Protein AF-A0AAU4X058-F1 (afdb_monomer_lite)

Secondary structure (DSSP, 8-state):
-HHHHHHHT----HHHHHHHHHT-SSSSSPPEEEETTEEEETT--SHHHHTTTSPPP-HHHHHHHHHHHHTTPPPGGG-SSHHHHHHHHHHHHHHHHHHHHHTTTTEEEEEEEETTEEEEEE-SSTTTTBEEEE-HHHHS-EEEPB-TTSSBPBHHHHHHHHHHHHTT--SHHHHHHHHHHHHTTSS--GGGGGG--

Structure (mmCIF, N/CA/C/O backbone):
data_AF-A0AAU4X058-F1
#
_entry.id   AF-A0AAU4X058-F1
#
loop_
_atom_site.group_PDB
_atom_site.id
_atom_site.type_symbol
_atom_site.label_atom_id
_atom_site.label_alt_id
_atom_site.label_comp_id
_atom_site.label_asym_id
_atom_site.label_entity_id
_atom_site.label_seq_id
_atom_site.pdbx_PDB_ins_code
_atom_site.Cartn_x
_atom_site.Cartn_y
_atom_site.Cartn_z
_atom_site.occupancy
_atom_site.B_iso_or_equiv
_atom_site.auth_seq_id
_atom_site.auth_comp_id
_atom_site.auth_asym_id
_atom_site.auth_atom_id
_atom_site.pdbx_PDB_model_num
ATOM 1 N N . MET A 1 1 ? -20.282 4.187 -2.620 1.00 89.88 1 MET A N 1
ATOM 2 C CA . MET A 1 1 ? -19.656 2.858 -2.462 1.00 89.88 1 MET A CA 1
ATOM 3 C C . MET A 1 1 ? -19.618 2.090 -3.770 1.00 89.88 1 MET A C 1
ATOM 5 O O . MET A 1 1 ? -18.559 2.079 -4.367 1.00 89.88 1 MET A O 1
ATOM 9 N N . ARG A 1 2 ? -20.745 1.565 -4.279 1.00 91.31 2 ARG A N 1
ATOM 10 C CA . ARG A 1 2 ? -20.760 0.810 -5.551 1.00 91.31 2 ARG A CA 1
ATOM 11 C C . ARG A 1 2 ? -20.127 1.556 -6.729 1.00 91.31 2 ARG A C 1
ATOM 13 O O . ARG A 1 2 ? -19.327 0.980 -7.435 1.00 91.31 2 ARG A O 1
ATOM 20 N N . GLN A 1 3 ? -20.395 2.855 -6.868 1.00 92.50 3 GLN A N 1
ATOM 21 C CA . GLN A 1 3 ? -19.761 3.683 -7.906 1.00 92.50 3 GLN A CA 1
ATOM 22 C C . GLN A 1 3 ? -18.230 3.780 -7.771 1.00 92.50 3 GLN A C 1
ATOM 24 O O . GLN A 1 3 ? -17.541 3.894 -8.775 1.00 92.50 3 GLN A O 1
ATOM 29 N N . ALA A 1 4 ? -17.697 3.761 -6.544 1.00 92.06 4 ALA A N 1
ATOM 30 C CA . ALA A 1 4 ? -16.251 3.776 -6.314 1.00 92.06 4 ALA A CA 1
ATOM 31 C C . ALA A 1 4 ? -15.646 2.418 -6.690 1.00 92.06 4 ALA A C 1
ATOM 33 O O . ALA A 1 4 ? -14.678 2.351 -7.433 1.00 92.06 4 ALA A O 1
ATOM 34 N N . GLU A 1 5 ? -16.277 1.341 -6.228 1.00 94.81 5 GLU A N 1
ATOM 35 C CA . GLU A 1 5 ? -15.931 -0.044 -6.563 1.00 94.81 5 GLU A CA 1
ATOM 36 C C . GLU A 1 5 ? -15.948 -0.296 -8.079 1.00 94.81 5 GLU A C 1
ATOM 38 O O . GLU A 1 5 ? -14.994 -0.839 -8.627 1.00 94.81 5 GLU A O 1
ATOM 43 N N . GLU A 1 6 ? -16.981 0.187 -8.774 1.00 94.88 6 GLU A N 1
ATOM 44 C CA . GLU A 1 6 ? -17.087 0.152 -10.236 1.00 94.88 6 GLU A CA 1
ATOM 45 C C . GLU A 1 6 ? -15.963 0.942 -10.913 1.00 94.88 6 GLU A C 1
ATOM 47 O O . GLU A 1 6 ? -15.356 0.439 -11.854 1.00 94.88 6 GLU A O 1
ATOM 52 N N . GLN A 1 7 ? -15.651 2.150 -10.429 1.00 93.81 7 GLN A N 1
ATOM 53 C CA . GLN A 1 7 ? -14.572 2.964 -10.993 1.00 93.81 7 GLN A CA 1
ATOM 54 C C . GLN A 1 7 ? -13.204 2.282 -10.859 1.00 93.81 7 GLN A C 1
ATOM 56 O O . GLN A 1 7 ? -12.388 2.364 -11.773 1.00 93.81 7 GLN A O 1
ATOM 61 N N . PHE A 1 8 ? -12.942 1.638 -9.723 1.00 93.38 8 PHE A N 1
ATOM 62 C CA . PHE A 1 8 ? -11.660 0.991 -9.442 1.00 93.38 8 PHE A CA 1
ATOM 63 C C . PHE A 1 8 ? -11.587 -0.461 -9.934 1.00 93.38 8 PHE A C 1
ATOM 65 O O . PHE A 1 8 ? -10.518 -1.061 -9.882 1.00 93.38 8 PHE A O 1
ATOM 72 N N . GLY A 1 9 ? -12.701 -1.037 -10.399 1.00 94.81 9 GLY A N 1
ATOM 73 C CA . GLY A 1 9 ? -12.765 -2.435 -10.830 1.00 94.81 9 GLY A CA 1
ATOM 74 C C . GLY A 1 9 ? -12.582 -3.439 -9.687 1.00 94.81 9 GLY A C 1
ATOM 75 O O . GLY A 1 9 ? -12.144 -4.561 -9.929 1.00 94.81 9 GLY A O 1
ATOM 76 N N . VAL A 1 10 ? -12.898 -3.051 -8.447 1.00 95.69 10 VAL A N 1
ATOM 77 C CA . VAL A 1 10 ? -12.703 -3.882 -7.247 1.00 95.69 10 VAL A CA 1
ATOM 78 C C . VAL A 1 10 ? -13.949 -3.934 -6.387 1.00 95.69 10 VAL A C 1
ATOM 80 O O . VAL A 1 10 ? -14.809 -3.064 -6.432 1.00 95.69 10 VAL A O 1
ATOM 83 N N . VAL A 1 11 ? -14.011 -4.941 -5.523 1.00 95.62 11 VAL A N 1
ATOM 84 C CA . VAL A 1 11 ? -14.985 -5.015 -4.436 1.00 95.62 11 VAL A CA 1
ATOM 85 C C . VAL A 1 11 ? -14.212 -4.811 -3.141 1.00 95.62 11 VAL A C 1
ATOM 87 O O . VAL A 1 11 ? -13.389 -5.659 -2.791 1.00 95.62 11 VAL A O 1
ATOM 90 N N . PHE A 1 12 ? -14.468 -3.732 -2.402 1.00 96.06 12 PHE A N 1
ATOM 91 C CA . PHE A 1 12 ? -13.721 -3.454 -1.174 1.00 96.06 12 PHE A CA 1
ATOM 92 C C . PHE A 1 12 ? -13.990 -4.511 -0.093 1.00 96.06 12 PHE A C 1
ATOM 94 O O . PHE A 1 12 ? -15.119 -5.013 -0.009 1.00 96.06 12 PHE A O 1
ATOM 101 N N . PRO A 1 13 ? -12.982 -4.871 0.731 1.00 96.69 13 PRO A N 1
ATOM 102 C CA . PRO A 1 13 ? -13.172 -5.719 1.908 1.00 96.69 13 PRO A CA 1
ATOM 103 C C . PRO A 1 13 ? -14.311 -5.208 2.796 1.00 96.69 13 PRO A C 1
ATOM 105 O O . PRO A 1 13 ? -14.495 -3.997 2.929 1.00 96.69 13 PRO A O 1
ATOM 108 N N . ASP A 1 14 ? -15.088 -6.119 3.387 1.00 95.38 14 ASP A N 1
ATOM 109 C CA . ASP A 1 14 ? -16.340 -5.755 4.063 1.00 95.38 14 ASP A CA 1
ATOM 110 C C . ASP A 1 14 ? -16.123 -4.791 5.233 1.00 95.38 14 ASP A C 1
ATOM 112 O O . ASP A 1 14 ? -16.856 -3.806 5.346 1.00 95.38 14 ASP A O 1
ATOM 116 N N . ASP A 1 15 ? -15.076 -4.999 6.032 1.00 94.06 15 ASP A N 1
ATOM 117 C CA . ASP A 1 15 ? -14.732 -4.114 7.150 1.00 94.06 15 ASP A CA 1
ATOM 118 C C . ASP A 1 15 ? -14.394 -2.700 6.670 1.00 94.06 15 ASP A C 1
ATOM 120 O O . ASP A 1 15 ? -14.905 -1.710 7.201 1.00 94.06 15 ASP A O 1
ATOM 124 N N . TYR A 1 16 ? -13.602 -2.596 5.599 1.00 95.19 16 TYR A N 1
ATOM 125 C CA . TYR A 1 16 ? -13.249 -1.309 5.007 1.00 95.19 16 TYR A CA 1
ATOM 126 C C . TYR A 1 16 ? -14.472 -0.610 4.403 1.00 95.19 16 TYR A C 1
ATOM 128 O O . TYR A 1 16 ? -14.673 0.595 4.573 1.00 95.19 16 TYR A O 1
ATOM 136 N N . ARG A 1 17 ? -15.362 -1.377 3.766 1.00 94.12 17 ARG A N 1
ATOM 137 C CA . ARG A 1 17 ? -16.639 -0.866 3.266 1.00 94.12 17 ARG A CA 1
ATOM 138 C C . ARG A 1 17 ? -17.501 -0.308 4.401 1.00 94.12 17 ARG A C 1
ATOM 140 O O . ARG A 1 17 ? -18.081 0.767 4.239 1.00 94.12 17 ARG A O 1
ATOM 147 N N . GLN A 1 18 ? -17.608 -1.010 5.533 1.00 92.69 18 GLN A N 1
ATOM 148 C CA . GLN A 1 18 ? -18.364 -0.516 6.690 1.00 92.69 18 GLN A CA 1
ATOM 149 C C . GLN A 1 18 ? -17.740 0.758 7.266 1.00 92.69 18 GLN A C 1
ATOM 151 O O . GLN A 1 18 ? -18.477 1.696 7.575 1.00 92.69 18 GLN A O 1
ATOM 156 N N . TYR A 1 19 ? -16.411 0.829 7.349 1.00 92.38 19 TYR A N 1
ATOM 157 C CA . TYR A 1 19 ? -15.695 2.025 7.789 1.00 92.38 19 TYR A CA 1
ATOM 158 C C . TYR A 1 19 ? -16.013 3.248 6.921 1.00 92.38 19 TYR A C 1
ATOM 160 O O . TYR A 1 19 ? -16.434 4.287 7.437 1.00 92.38 19 TYR A O 1
ATOM 168 N N . LEU A 1 20 ? -15.908 3.109 5.599 1.00 91.88 20 LEU A N 1
ATOM 169 C CA . LEU A 1 20 ? -16.213 4.187 4.656 1.00 91.88 20 LEU A CA 1
ATOM 170 C C . LEU A 1 20 ? -17.684 4.641 4.705 1.00 91.88 20 LEU A C 1
ATOM 172 O O . LEU A 1 20 ? -17.990 5.780 4.370 1.00 91.88 20 LEU A O 1
ATOM 176 N N . LEU A 1 21 ? -18.614 3.762 5.090 1.00 90.12 21 LEU A N 1
ATOM 177 C CA . LEU A 1 21 ? -20.041 4.094 5.174 1.00 90.12 21 LEU A CA 1
ATOM 178 C C . LEU A 1 21 ? -20.451 4.711 6.514 1.00 90.12 21 LEU A C 1
ATOM 180 O O . LEU A 1 21 ? -21.407 5.483 6.550 1.00 90.12 21 LEU A O 1
ATOM 184 N N . ARG A 1 22 ? -19.797 4.321 7.614 1.00 86.50 22 ARG A N 1
ATOM 185 C CA . ARG A 1 22 ? -20.267 4.622 8.978 1.00 86.50 22 ARG A CA 1
ATOM 186 C C . ARG A 1 22 ? -19.345 5.531 9.777 1.00 86.50 22 ARG A C 1
ATOM 188 O O . ARG A 1 22 ? -19.808 6.117 10.749 1.00 86.50 22 ARG A O 1
ATOM 195 N N . VAL A 1 23 ? -18.067 5.613 9.411 1.00 82.62 23 VAL A N 1
ATOM 196 C CA . VAL A 1 23 ? -17.041 6.265 10.233 1.00 82.62 23 VAL A CA 1
ATOM 197 C C . VAL A 1 23 ? -16.365 7.419 9.506 1.00 82.62 23 VAL A C 1
ATOM 199 O O . VAL A 1 23 ? -16.145 8.440 10.144 1.00 82.62 23 VAL A O 1
ATOM 202 N N . SER A 1 24 ? -16.026 7.282 8.215 1.00 70.25 24 SER A N 1
ATOM 203 C CA . SER A 1 24 ? -15.047 8.152 7.538 1.00 70.25 24 SER A CA 1
ATOM 204 C C . SER A 1 24 ? -15.333 9.662 7.666 1.00 70.25 24 SER A C 1
ATOM 206 O O . SER A 1 24 ? -16.026 10.263 6.844 1.00 70.25 24 SER A O 1
ATOM 208 N N . ALA A 1 25 ? -14.742 10.277 8.689 1.00 61.06 25 ALA A N 1
ATOM 209 C CA . ALA A 1 25 ? -14.733 11.715 8.949 1.00 61.06 25 ALA A CA 1
ATOM 210 C C . ALA A 1 25 ? -13.291 12.267 9.032 1.00 61.06 25 ALA A C 1
ATOM 212 O O . ALA A 1 25 ? -13.088 13.401 9.459 1.00 61.06 25 ALA A O 1
ATOM 213 N N . GLY A 1 26 ? -12.296 11.472 8.615 1.00 64.25 26 GLY A N 1
ATOM 214 C CA . GLY A 1 26 ? -10.862 11.740 8.787 1.00 64.25 26 GLY A CA 1
ATOM 215 C C . GLY A 1 26 ? -10.247 10.973 9.967 1.00 64.25 26 GLY A C 1
ATOM 216 O O . GLY A 1 26 ? -10.948 10.262 10.687 1.00 64.25 26 GLY A O 1
ATOM 217 N N . GLY A 1 27 ? -8.925 11.074 10.138 1.00 77.06 27 GLY A N 1
ATOM 218 C CA . GLY A 1 27 ? -8.149 10.353 11.157 1.00 77.06 27 GLY A CA 1
ATOM 219 C C . GLY A 1 27 ? -6.872 9.751 10.568 1.00 77.06 27 GLY A C 1
ATOM 220 O O . GLY A 1 27 ? -6.275 10.349 9.677 1.00 77.06 27 GLY A O 1
ATOM 221 N N . ARG A 1 28 ? -6.479 8.559 11.041 1.00 83.44 28 ARG A N 1
ATOM 222 C CA . ARG A 1 28 ? -5.310 7.820 10.528 1.00 83.44 28 ARG A CA 1
ATOM 223 C C . ARG A 1 28 ? -5.468 7.354 9.075 1.00 83.44 28 ARG A C 1
ATOM 225 O O . ARG A 1 28 ? -4.494 7.336 8.337 1.00 83.44 28 ARG A O 1
ATOM 232 N N . VAL A 1 29 ? -6.691 7.019 8.660 1.00 89.69 29 VAL A N 1
ATOM 233 C CA . VAL A 1 29 ? -6.994 6.524 7.307 1.00 89.69 29 VAL A CA 1
ATOM 234 C C . VAL A 1 29 ? -7.302 7.689 6.361 1.00 89.69 29 VAL A C 1
ATOM 236 O O . VAL A 1 29 ? -8.142 8.542 6.666 1.00 89.69 29 VAL A O 1
ATOM 239 N N . ARG A 1 30 ? -6.670 7.696 5.182 1.00 89.25 30 ARG A N 1
ATOM 240 C CA . ARG A 1 30 ? -6.929 8.649 4.093 1.00 89.25 30 ARG A CA 1
ATOM 241 C C . ARG A 1 30 ? -8.409 8.653 3.713 1.00 89.25 30 ARG A C 1
ATOM 243 O O . ARG A 1 30 ? -9.041 7.609 3.541 1.00 89.25 30 ARG A O 1
ATOM 250 N N . THR A 1 31 ? -8.969 9.850 3.549 1.00 89.69 31 THR A N 1
ATOM 251 C CA . THR A 1 31 ? -10.397 10.002 3.247 1.00 89.69 31 THR A CA 1
ATOM 252 C C . THR A 1 31 ? -10.652 9.734 1.768 1.00 89.69 31 THR A C 1
ATOM 254 O O . THR A 1 31 ? -10.051 10.380 0.913 1.00 89.69 31 THR A O 1
ATOM 257 N N . LEU A 1 32 ? -11.575 8.819 1.462 1.00 90.62 32 LEU A N 1
ATOM 258 C CA . LEU A 1 32 ? -12.069 8.602 0.103 1.00 90.62 32 LEU A CA 1
ATOM 259 C C . LEU A 1 32 ? -13.115 9.673 -0.244 1.00 90.62 32 LEU A C 1
ATOM 261 O O . LEU A 1 32 ? -14.109 9.837 0.465 1.00 90.62 32 LEU A O 1
ATOM 265 N N . ARG A 1 33 ? -12.907 10.394 -1.345 1.00 89.06 33 ARG A N 1
ATOM 266 C CA . ARG A 1 33 ? -13.765 11.489 -1.815 1.00 89.06 33 ARG A CA 1
ATOM 267 C C . ARG A 1 33 ? -14.087 11.334 -3.293 1.00 89.06 33 ARG A C 1
ATOM 269 O O . ARG A 1 33 ? -13.404 10.617 -4.014 1.00 89.06 33 ARG A O 1
ATOM 276 N N . VAL A 1 34 ? -15.125 12.028 -3.744 1.00 90.75 34 VAL A N 1
ATOM 277 C CA . VAL A 1 34 ? -15.509 12.101 -5.158 1.00 90.75 34 VAL A CA 1
ATOM 278 C C . VAL A 1 34 ? -15.565 13.558 -5.596 1.00 90.75 34 VAL A C 1
ATOM 280 O O . VAL A 1 34 ? -16.111 14.401 -4.884 1.00 90.75 34 VAL A O 1
ATOM 283 N N . ASP A 1 35 ? -15.004 13.857 -6.764 1.00 87.69 35 ASP A N 1
ATOM 284 C CA . ASP A 1 35 ? -15.170 15.149 -7.431 1.00 87.69 35 ASP A CA 1
ATOM 285 C C . ASP A 1 35 ? -15.391 14.981 -8.947 1.00 87.69 35 ASP A C 1
ATOM 287 O O . ASP A 1 35 ? -15.745 13.902 -9.419 1.00 87.69 35 ASP A O 1
ATOM 291 N N . GLN A 1 36 ? -15.182 16.049 -9.725 1.00 85.94 36 GLN A N 1
ATOM 292 C CA . GLN A 1 36 ? -15.334 16.050 -11.186 1.00 85.94 36 GLN A CA 1
ATOM 293 C C . GLN A 1 36 ? -14.454 15.024 -11.924 1.00 85.94 36 GLN A C 1
ATOM 295 O O . GLN A 1 36 ? -14.759 14.676 -13.060 1.00 85.94 36 GLN A O 1
ATOM 300 N N . ARG A 1 37 ? -13.366 14.552 -11.305 1.00 84.12 37 ARG A N 1
ATOM 301 C CA . ARG A 1 37 ? -12.432 13.562 -11.860 1.00 84.12 37 ARG A CA 1
ATOM 302 C C . ARG A 1 37 ? -12.720 12.139 -11.368 1.00 84.12 37 ARG A C 1
ATOM 304 O O . ARG A 1 37 ? -11.996 11.226 -11.751 1.00 84.12 37 ARG A O 1
ATOM 311 N N . GLY A 1 38 ? -13.755 11.952 -10.546 1.00 89.81 38 GLY A N 1
ATOM 312 C CA . GLY A 1 38 ? -14.149 10.663 -9.981 1.00 89.81 38 GLY A CA 1
ATOM 313 C C . GLY A 1 38 ? -13.717 10.469 -8.526 1.00 89.81 38 GLY A C 1
ATOM 314 O O . GLY A 1 38 ? -13.362 11.414 -7.819 1.00 89.81 38 GLY A O 1
ATOM 315 N N . TRP A 1 39 ? -13.803 9.222 -8.068 1.00 91.81 39 TRP A N 1
ATOM 316 C CA . TRP A 1 39 ? -13.403 8.777 -6.737 1.00 91.81 39 TRP A CA 1
ATOM 317 C C . TRP A 1 39 ? -11.879 8.758 -6.583 1.00 91.81 39 TRP A C 1
ATOM 319 O O . TRP A 1 39 ? -11.175 8.288 -7.477 1.00 91.81 39 TRP A O 1
ATOM 329 N N . ARG A 1 40 ? -11.378 9.241 -5.445 1.00 90.50 40 ARG A N 1
ATOM 330 C CA . ARG A 1 40 ? -9.956 9.229 -5.076 1.00 90.50 40 ARG A CA 1
ATOM 331 C C . ARG A 1 40 ? -9.747 9.356 -3.570 1.00 90.50 40 ARG A C 1
ATOM 333 O O . ARG A 1 40 ? -10.619 9.883 -2.875 1.00 90.50 40 ARG A O 1
ATOM 340 N N . TRP A 1 41 ? -8.599 8.920 -3.072 1.00 89.88 41 TRP A N 1
ATOM 341 C CA . TRP A 1 41 ? -8.184 9.170 -1.692 1.00 89.88 41 TRP A CA 1
ATOM 342 C C . TRP A 1 41 ? -7.467 10.520 -1.571 1.00 89.88 41 TRP A C 1
ATOM 344 O O . TRP A 1 41 ? -6.838 10.994 -2.511 1.00 89.88 41 TRP A O 1
ATOM 354 N N . ASP A 1 42 ? -7.559 11.181 -0.418 1.00 86.50 42 ASP A N 1
ATOM 355 C CA . ASP A 1 42 ? -6.774 12.396 -0.176 1.00 86.50 42 ASP A CA 1
ATOM 356 C C . ASP A 1 42 ? -5.265 12.090 -0.268 1.00 86.50 42 ASP A C 1
ATOM 358 O O . ASP A 1 42 ? -4.757 11.219 0.439 1.00 86.50 42 ASP A O 1
ATOM 362 N N . GLY A 1 43 ? -4.556 12.829 -1.128 1.00 80.12 43 GLY A N 1
ATOM 363 C CA . GLY A 1 43 ? -3.109 12.688 -1.329 1.00 80.12 43 GLY A CA 1
ATOM 364 C C . GLY A 1 43 ? -2.683 11.517 -2.220 1.00 80.12 43 GLY A C 1
ATOM 365 O O . GLY A 1 43 ? -1.485 11.276 -2.328 1.00 80.12 43 GLY A O 1
ATOM 366 N N . ASP A 1 44 ? -3.623 10.807 -2.852 1.00 78.94 44 ASP A N 1
ATOM 367 C CA . ASP A 1 44 ? -3.294 9.721 -3.778 1.00 78.94 44 ASP A CA 1
ATOM 368 C C . ASP A 1 44 ? -2.791 10.224 -5.141 1.00 78.94 44 ASP A C 1
ATOM 370 O O . ASP A 1 44 ? -3.173 11.289 -5.645 1.00 78.94 44 ASP A O 1
ATOM 374 N N . GLN A 1 45 ? -1.932 9.425 -5.763 1.00 72.12 45 GLN A N 1
ATOM 375 C CA . GLN A 1 45 ? -1.492 9.633 -7.135 1.00 72.12 45 GLN A CA 1
ATOM 376 C C . GLN A 1 45 ? -2.344 8.798 -8.104 1.00 72.12 45 GLN A C 1
ATOM 378 O O . GLN A 1 45 ? -2.965 7.807 -7.720 1.00 72.12 45 GLN A O 1
ATOM 383 N N . PRO A 1 46 ? -2.432 9.174 -9.394 1.00 72.19 46 PRO A N 1
ATOM 384 C CA . PRO A 1 46 ? -3.141 8.368 -10.387 1.00 72.19 46 PRO A CA 1
ATOM 385 C C . PRO A 1 46 ? -2.630 6.934 -10.529 1.00 72.19 46 PRO A C 1
ATOM 387 O O . PRO A 1 46 ? -3.449 6.045 -10.762 1.00 72.19 46 PRO A O 1
ATOM 390 N N . VAL A 1 47 ? -1.323 6.724 -10.364 1.00 71.25 47 VAL A N 1
ATOM 391 C CA . VAL A 1 47 ? -0.684 5.403 -10.442 1.00 71.25 47 VAL A CA 1
ATOM 392 C C . VAL A 1 47 ? -1.187 4.462 -9.344 1.00 71.25 47 VAL A C 1
ATOM 394 O O . VAL A 1 47 ? -1.569 3.336 -9.656 1.00 71.25 47 VAL A O 1
ATOM 397 N N . ASP A 1 48 ? -1.390 4.975 -8.123 1.00 72.50 48 ASP A N 1
ATOM 398 C CA . ASP A 1 48 ? -1.937 4.231 -6.975 1.00 72.50 48 ASP A CA 1
ATOM 399 C C . ASP A 1 48 ? -3.312 3.601 -7.264 1.00 72.50 48 ASP A C 1
ATOM 401 O O . ASP A 1 48 ? -3.739 2.658 -6.601 1.00 72.50 48 ASP A O 1
ATOM 405 N N . ARG A 1 49 ? -4.046 4.140 -8.247 1.00 81.56 49 ARG A N 1
ATOM 406 C CA . ARG A 1 49 ? -5.401 3.696 -8.601 1.00 81.56 49 ARG A CA 1
ATOM 407 C C . ARG A 1 49 ? -5.443 2.777 -9.815 1.00 81.56 49 ARG A C 1
ATOM 409 O O . ARG A 1 49 ? -6.404 2.020 -9.953 1.00 81.56 49 ARG A O 1
ATOM 416 N N . ALA A 1 50 ? -4.463 2.874 -10.713 1.00 84.44 50 ALA A N 1
ATOM 417 C CA . ALA A 1 50 ? -4.512 2.223 -12.022 1.00 84.44 50 ALA A CA 1
ATOM 418 C C . ALA A 1 50 ? -4.570 0.693 -11.898 1.00 84.44 50 ALA A C 1
ATOM 420 O O . ALA A 1 50 ? -5.343 0.039 -12.602 1.00 84.44 50 ALA A O 1
ATOM 421 N N . ASN A 1 51 ? -3.834 0.143 -10.931 1.00 91.00 51 ASN A N 1
ATOM 422 C CA . ASN A 1 51 ? -3.629 -1.296 -10.790 1.00 91.00 51 ASN A CA 1
ATOM 423 C C . ASN A 1 51 ? -4.385 -1.912 -9.605 1.00 91.00 51 ASN A C 1
ATOM 425 O O . ASN A 1 51 ? -4.089 -3.032 -9.203 1.00 91.00 51 ASN A O 1
ATOM 429 N N . LEU A 1 52 ? -5.401 -1.238 -9.049 1.00 94.38 52 LEU A N 1
ATOM 430 C CA . LEU A 1 52 ? -6.173 -1.797 -7.927 1.00 94.38 52 LEU A CA 1
ATOM 431 C C . LEU A 1 52 ? -6.922 -3.084 -8.290 1.00 94.38 52 LEU A C 1
ATOM 433 O O . LEU A 1 52 ? -7.126 -3.930 -7.427 1.00 94.38 52 LEU A O 1
ATOM 437 N N . HIS A 1 53 ? -7.331 -3.249 -9.545 1.00 94.56 53 HIS A N 1
ATOM 438 C CA . HIS A 1 53 ? -8.008 -4.452 -10.039 1.00 94.56 53 HIS A CA 1
ATOM 439 C C . HIS A 1 53 ? -7.048 -5.623 -10.309 1.00 94.56 53 HIS A C 1
ATOM 441 O O . HIS A 1 53 ? -7.487 -6.768 -10.431 1.00 94.56 53 HIS A O 1
ATOM 447 N N . VAL A 1 54 ? -5.746 -5.347 -10.412 1.00 95.50 54 VAL A N 1
ATOM 448 C CA . VAL A 1 54 ? -4.713 -6.369 -10.581 1.00 95.50 54 VAL A CA 1
ATOM 449 C C . VAL A 1 54 ? -4.535 -7.084 -9.236 1.00 95.50 54 VAL A C 1
ATOM 451 O O . VAL A 1 54 ? -4.527 -6.420 -8.200 1.00 95.50 54 VAL A O 1
ATOM 454 N N . PRO A 1 55 ? -4.448 -8.426 -9.196 1.00 96.19 55 PRO A N 1
ATOM 455 C CA . PRO A 1 55 ? -4.194 -9.146 -7.953 1.00 96.19 55 PRO A CA 1
ATOM 456 C C . PRO A 1 55 ? -2.907 -8.670 -7.278 1.00 96.19 55 PRO A C 1
ATOM 458 O O . PRO A 1 55 ? -1.892 -8.508 -7.952 1.00 96.19 55 PRO A O 1
ATOM 461 N N . PHE A 1 56 ? -2.945 -8.511 -5.954 1.00 96.19 56 PHE A N 1
ATOM 462 C CA . PHE A 1 56 ? -1.732 -8.292 -5.176 1.00 96.19 56 PHE A CA 1
ATOM 463 C C . PHE A 1 56 ? -0.774 -9.466 -5.388 1.00 96.19 56 PHE A C 1
ATOM 465 O O . PHE A 1 56 ? -1.215 -10.621 -5.270 1.00 96.19 56 PHE A O 1
ATOM 472 N N . PRO A 1 57 ? 0.480 -9.194 -5.791 1.00 94.94 57 PRO A N 1
ATOM 473 C CA . PRO A 1 57 ? 1.390 -10.238 -6.221 1.00 94.94 57 PRO A CA 1
ATOM 474 C C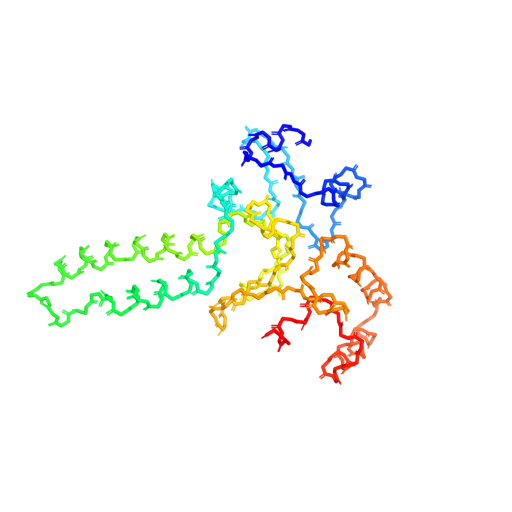 . PRO A 1 57 ? 1.850 -11.089 -5.038 1.00 94.94 57 PRO A C 1
ATOM 476 O O . PRO A 1 57 ? 1.756 -10.694 -3.875 1.00 94.94 57 PRO A O 1
ATOM 479 N N . ASP A 1 58 ? 2.403 -12.258 -5.351 1.00 93.50 58 ASP A N 1
ATOM 480 C CA . ASP A 1 58 ? 3.287 -12.929 -4.406 1.00 93.50 58 ASP A CA 1
ATOM 481 C C . ASP A 1 58 ? 4.520 -12.041 -4.194 1.00 93.50 58 ASP A C 1
ATOM 483 O O . ASP A 1 58 ? 5.277 -11.790 -5.135 1.00 93.50 58 ASP A O 1
ATOM 487 N N . HIS A 1 59 ? 4.670 -11.504 -2.983 1.00 87.81 59 HIS A N 1
ATOM 488 C CA . HIS A 1 59 ? 5.667 -10.473 -2.721 1.00 87.81 59 HIS A CA 1
ATOM 489 C C . HIS A 1 59 ? 7.094 -10.981 -2.929 1.00 87.81 59 HIS A C 1
ATOM 491 O O . HIS A 1 59 ? 7.909 -10.262 -3.499 1.00 87.81 59 HIS A O 1
ATOM 497 N N . ASP A 1 60 ? 7.404 -12.198 -2.482 1.00 90.31 60 ASP A N 1
ATOM 498 C CA . ASP A 1 60 ? 8.758 -12.744 -2.594 1.00 90.31 60 ASP A CA 1
ATOM 499 C C . ASP A 1 60 ? 9.144 -12.949 -4.059 1.00 90.31 60 ASP A C 1
ATOM 501 O O . ASP A 1 60 ? 10.251 -12.601 -4.463 1.00 90.31 60 ASP A O 1
ATOM 505 N N . THR A 1 61 ? 8.204 -13.417 -4.884 1.00 91.88 61 THR A N 1
ATOM 506 C CA . THR A 1 61 ? 8.394 -13.496 -6.336 1.00 91.88 61 THR A CA 1
ATOM 507 C C . THR A 1 61 ? 8.586 -12.111 -6.959 1.00 91.88 61 THR A C 1
ATOM 509 O O . THR A 1 61 ? 9.451 -11.938 -7.815 1.00 91.88 61 THR A O 1
ATOM 512 N N . ALA A 1 62 ? 7.793 -11.117 -6.548 1.00 91.94 62 ALA A N 1
ATOM 513 C CA . ALA A 1 62 ? 7.884 -9.762 -7.087 1.00 91.94 62 ALA A CA 1
ATOM 514 C C . ALA A 1 62 ? 9.189 -9.052 -6.681 1.00 91.94 62 ALA A C 1
ATOM 516 O O . ALA A 1 62 ? 9.785 -8.361 -7.503 1.00 91.94 62 ALA A O 1
ATOM 517 N N . LEU A 1 63 ? 9.656 -9.260 -5.445 1.00 91.38 63 LEU A N 1
ATOM 518 C CA . LEU A 1 63 ? 10.953 -8.778 -4.973 1.00 91.38 63 LEU A CA 1
ATOM 519 C C . LEU A 1 63 ? 12.092 -9.438 -5.753 1.00 91.38 63 LEU A C 1
ATOM 521 O O . LEU A 1 63 ? 12.927 -8.726 -6.293 1.00 91.38 63 LEU A O 1
ATOM 525 N N . ALA A 1 64 ? 12.085 -10.767 -5.893 1.00 92.00 64 ALA A N 1
ATOM 526 C CA . ALA A 1 64 ? 13.112 -11.472 -6.660 1.00 92.00 64 ALA A CA 1
ATOM 527 C C . ALA A 1 64 ? 13.182 -10.985 -8.120 1.00 92.00 64 ALA A C 1
ATOM 529 O O . ALA A 1 64 ? 14.268 -10.815 -8.663 1.00 92.00 64 ALA A O 1
ATOM 530 N N . ALA A 1 65 ? 12.035 -10.699 -8.745 1.00 91.06 65 ALA A N 1
ATOM 531 C CA . ALA A 1 65 ? 11.996 -10.138 -10.095 1.00 91.06 65 ALA A CA 1
ATOM 532 C C . ALA A 1 65 ? 12.593 -8.719 -10.176 1.00 91.06 65 ALA A C 1
ATOM 534 O O . ALA A 1 65 ? 13.244 -8.391 -11.168 1.00 91.06 65 ALA A O 1
ATOM 535 N N . SER A 1 66 ? 12.385 -7.888 -9.149 1.00 90.12 66 SER A N 1
ATOM 536 C CA . SER A 1 66 ? 13.017 -6.566 -9.048 1.00 90.12 66 SER A CA 1
ATOM 537 C C . SER A 1 66 ? 14.533 -6.682 -8.840 1.00 90.12 66 SER A C 1
ATOM 539 O O . SER A 1 66 ? 15.312 -6.046 -9.550 1.00 90.12 66 SER A O 1
ATOM 541 N N . GLU A 1 67 ? 14.971 -7.578 -7.951 1.00 91.88 67 GLU A N 1
ATOM 542 C CA . GLU A 1 67 ? 16.391 -7.868 -7.718 1.00 91.88 67 GLU A CA 1
ATOM 543 C C . GLU A 1 67 ? 17.089 -8.364 -8.997 1.00 91.88 67 GLU A C 1
ATOM 545 O O . GLU A 1 67 ? 18.174 -7.886 -9.331 1.00 91.88 67 GLU A O 1
ATOM 550 N N . ASP A 1 68 ? 16.454 -9.262 -9.756 1.00 94.06 68 ASP A N 1
ATOM 551 C CA . ASP A 1 68 ? 16.964 -9.741 -11.045 1.00 94.06 68 ASP A CA 1
ATOM 552 C C . ASP A 1 68 ? 17.102 -8.601 -12.067 1.00 94.06 68 ASP A C 1
ATOM 554 O O . ASP A 1 68 ? 18.082 -8.545 -12.814 1.00 94.06 68 ASP A O 1
ATOM 558 N N . LEU A 1 69 ? 16.150 -7.665 -12.097 1.00 93.25 69 LEU A N 1
ATOM 559 C CA . LEU A 1 69 ? 16.186 -6.523 -13.008 1.00 93.25 69 LEU A CA 1
ATOM 560 C C . LEU A 1 69 ? 17.315 -5.547 -12.655 1.00 93.25 69 LEU A C 1
ATOM 562 O O . LEU A 1 69 ? 18.007 -5.081 -13.564 1.00 93.25 69 LEU A O 1
ATOM 566 N N . CYS A 1 70 ? 17.570 -5.316 -11.365 1.00 91.44 70 CYS A N 1
ATOM 567 C CA . CYS A 1 70 ? 18.723 -4.550 -10.879 1.00 91.44 70 CYS A CA 1
ATOM 568 C C . CYS A 1 70 ? 20.060 -5.119 -11.377 1.00 91.44 70 CYS A C 1
ATOM 570 O O . CYS A 1 70 ? 20.973 -4.364 -11.698 1.00 91.44 70 CYS A O 1
ATOM 572 N N . LEU A 1 71 ? 20.182 -6.443 -11.522 1.00 94.31 71 LEU A N 1
ATOM 573 C CA . LEU A 1 71 ? 21.400 -7.066 -12.063 1.00 94.31 71 LEU A CA 1
ATOM 574 C C . LEU A 1 71 ? 21.619 -6.797 -13.558 1.00 94.31 71 LEU A C 1
ATOM 576 O O . LEU A 1 71 ? 22.721 -7.016 -14.062 1.00 94.31 71 LEU A O 1
ATOM 580 N N . THR A 1 72 ? 20.585 -6.351 -14.270 1.00 95.25 72 THR A N 1
ATOM 581 C CA . THR A 1 72 ? 20.645 -6.027 -15.702 1.00 95.25 72 THR A CA 1
ATOM 582 C C . THR A 1 72 ? 20.789 -4.533 -15.986 1.00 95.25 72 THR A C 1
ATOM 584 O O . THR A 1 72 ? 20.727 -4.144 -17.152 1.00 95.25 72 THR A O 1
ATOM 587 N N . GLU A 1 73 ? 20.994 -3.707 -14.953 1.00 96.56 73 GLU A N 1
ATOM 588 C CA . GLU A 1 73 ? 21.197 -2.265 -15.101 1.00 96.56 73 GLU A CA 1
ATOM 589 C C . GLU A 1 73 ? 22.352 -1.980 -16.081 1.00 96.56 73 GLU A C 1
ATOM 591 O O . GLU A 1 73 ? 23.490 -2.411 -15.834 1.00 96.56 73 GLU A O 1
ATOM 596 N N . PRO A 1 74 ? 22.094 -1.257 -17.191 1.00 96.94 74 PRO A N 1
ATOM 597 C CA . PRO A 1 74 ? 23.129 -0.868 -18.138 1.00 96.94 74 PRO A CA 1
ATOM 598 C C . PRO A 1 74 ? 24.269 -0.129 -17.440 1.00 96.94 74 PRO A C 1
ATOM 600 O O . PRO A 1 74 ? 24.040 0.810 -16.686 1.00 96.94 74 PRO A O 1
ATOM 603 N N . GLN A 1 75 ? 25.513 -0.522 -17.712 1.00 96.50 75 GLN A N 1
ATOM 604 C CA . GLN A 1 75 ? 26.687 0.148 -17.156 1.00 96.50 75 GLN A CA 1
ATOM 605 C C . GLN A 1 75 ? 27.296 1.073 -18.205 1.00 96.50 75 GLN A C 1
ATOM 607 O O . GLN A 1 75 ? 27.604 0.633 -19.310 1.00 96.50 75 GLN A O 1
ATOM 612 N N . GLU A 1 76 ? 27.540 2.343 -17.866 1.00 94.50 76 GLU A N 1
ATOM 613 C CA . GLU A 1 76 ? 28.064 3.344 -18.814 1.00 94.50 76 GLU A CA 1
ATOM 614 C C . GLU A 1 76 ? 29.342 2.869 -19.541 1.00 94.50 76 GLU A C 1
ATOM 616 O O . GLU A 1 76 ? 29.533 3.145 -20.726 1.00 94.50 76 GLU A O 1
ATOM 621 N N . GLY A 1 77 ? 30.188 2.090 -18.855 1.00 95.56 77 GLY A N 1
ATOM 622 C CA . GLY A 1 77 ? 31.440 1.541 -19.388 1.00 95.56 77 GLY A CA 1
ATOM 623 C C . GLY A 1 77 ? 31.293 0.508 -20.513 1.00 95.56 77 GLY A C 1
ATOM 624 O O . GLY A 1 77 ? 32.266 0.272 -21.231 1.00 95.56 77 GLY A O 1
ATOM 625 N N . ASP A 1 78 ? 30.104 -0.067 -20.707 1.00 96.19 78 ASP A N 1
ATOM 626 C CA . ASP A 1 78 ? 29.842 -1.073 -21.745 1.00 96.19 78 ASP A CA 1
ATOM 627 C C . ASP A 1 78 ? 29.482 -0.448 -23.106 1.00 96.19 78 ASP A C 1
ATOM 629 O O . ASP A 1 78 ? 29.373 -1.145 -24.120 1.00 96.19 78 ASP A O 1
ATOM 633 N N . TYR A 1 79 ? 29.340 0.880 -23.162 1.00 97.31 79 TYR A N 1
ATOM 634 C CA . TYR A 1 79 ? 28.840 1.594 -24.331 1.00 97.31 79 TYR A CA 1
ATOM 635 C C . TYR A 1 79 ? 29.912 2.442 -25.016 1.00 97.31 79 TYR A C 1
ATOM 637 O O . TYR A 1 79 ? 30.691 3.165 -24.402 1.00 97.31 79 TYR A O 1
ATOM 645 N N . ALA A 1 80 ? 29.893 2.431 -26.351 1.00 93.88 80 ALA A N 1
ATOM 646 C CA . ALA A 1 80 ? 30.788 3.253 -27.169 1.00 93.88 80 ALA A CA 1
ATOM 647 C C . ALA A 1 80 ? 30.411 4.750 -27.187 1.00 93.88 80 ALA A C 1
ATOM 649 O O . ALA A 1 80 ? 31.166 5.571 -27.711 1.00 93.88 80 ALA A O 1
ATOM 650 N N . SER A 1 81 ? 29.231 5.118 -26.675 1.00 97.00 81 SER A N 1
ATOM 651 C CA . SER A 1 81 ? 28.782 6.509 -26.591 1.00 97.00 81 SER A CA 1
ATOM 652 C C . SER A 1 81 ? 27.761 6.709 -25.476 1.00 97.00 81 SER A C 1
ATOM 654 O O . SER A 1 81 ? 26.930 5.834 -25.235 1.00 97.00 81 SER A O 1
ATOM 656 N N . VAL A 1 82 ? 27.760 7.910 -24.897 1.00 96.50 82 VAL A N 1
ATOM 657 C CA . VAL A 1 82 ? 26.787 8.333 -23.877 1.00 96.50 82 VAL A CA 1
ATOM 658 C C . VAL A 1 82 ? 25.347 8.231 -24.386 1.00 96.50 82 VAL A C 1
ATOM 660 O O . VAL A 1 82 ? 24.475 7.798 -23.650 1.00 96.50 82 VAL A O 1
ATOM 663 N N . ALA A 1 83 ? 25.087 8.569 -25.653 1.00 97.19 83 ALA A N 1
ATOM 664 C CA . ALA A 1 83 ? 23.734 8.521 -26.213 1.00 97.19 83 ALA A CA 1
ATOM 665 C C . ALA A 1 83 ? 23.176 7.088 -26.313 1.00 97.19 83 ALA A C 1
ATOM 667 O O . ALA A 1 83 ? 21.984 6.886 -26.116 1.00 97.19 83 ALA A O 1
ATOM 668 N N . ALA A 1 84 ? 24.031 6.102 -26.612 1.00 96.38 84 ALA A N 1
ATOM 669 C CA . ALA A 1 84 ? 23.628 4.695 -26.634 1.00 96.38 84 ALA A CA 1
ATOM 670 C C . ALA A 1 84 ? 23.354 4.171 -25.216 1.00 96.38 84 ALA A C 1
ATOM 672 O O . ALA A 1 84 ? 22.346 3.510 -25.008 1.00 96.38 84 ALA A O 1
ATOM 673 N N . TYR A 1 85 ? 24.204 4.536 -24.249 1.00 97.38 85 TYR A N 1
ATOM 674 C CA . TYR A 1 85 ? 23.982 4.232 -22.834 1.00 97.38 85 TYR A CA 1
ATOM 675 C C . TYR A 1 85 ? 22.666 4.829 -22.323 1.00 97.38 85 TYR A C 1
ATOM 677 O O . TYR A 1 85 ? 21.864 4.115 -21.739 1.00 97.38 85 TYR A O 1
ATOM 685 N N . GLN A 1 86 ? 22.418 6.117 -22.582 1.00 97.75 86 GLN A N 1
ATOM 686 C CA . GLN A 1 86 ? 21.206 6.805 -22.130 1.00 97.75 86 GLN A CA 1
ATOM 687 C C . GLN A 1 86 ? 19.935 6.141 -22.660 1.00 97.75 86 GLN A C 1
ATOM 689 O O . GLN A 1 86 ? 19.003 5.944 -21.897 1.00 97.75 86 GLN A O 1
ATOM 694 N N . ALA A 1 87 ? 19.907 5.751 -23.937 1.00 97.31 87 ALA A N 1
ATOM 695 C CA . ALA A 1 87 ? 18.738 5.092 -24.513 1.00 97.31 87 ALA A CA 1
ATOM 696 C C . ALA A 1 87 ? 18.423 3.746 -23.834 1.00 97.31 87 ALA A C 1
ATOM 698 O O . ALA A 1 87 ? 17.262 3.476 -23.526 1.00 97.31 87 ALA A O 1
ATOM 699 N N . ASP A 1 88 ? 19.442 2.921 -23.583 1.00 97.75 88 ASP A N 1
ATOM 700 C CA . ASP A 1 88 ? 19.263 1.625 -22.921 1.00 97.75 88 ASP A CA 1
ATOM 701 C C . ASP A 1 88 ? 18.952 1.789 -21.427 1.00 97.75 88 ASP A C 1
ATOM 703 O O . ASP A 1 88 ? 18.090 1.089 -20.900 1.00 97.75 88 ASP A O 1
ATOM 707 N N . HIS A 1 89 ? 19.611 2.734 -20.751 1.00 97.06 89 HIS A N 1
ATOM 708 C CA . HIS A 1 89 ? 19.356 3.058 -19.349 1.00 97.06 89 HIS A CA 1
ATOM 709 C C . HIS A 1 89 ? 17.934 3.595 -19.143 1.00 97.06 89 HIS A C 1
ATOM 711 O O . HIS A 1 89 ? 17.263 3.170 -18.210 1.00 97.06 89 HIS A O 1
ATOM 717 N N . ASP A 1 90 ? 17.439 4.474 -20.019 1.00 97.81 90 ASP A N 1
ATOM 718 C CA . ASP A 1 90 ? 16.068 4.993 -19.942 1.00 97.81 90 ASP A CA 1
ATOM 719 C C . ASP A 1 90 ? 15.037 3.866 -20.139 1.00 97.81 90 ASP A C 1
ATOM 721 O O . ASP A 1 90 ? 14.076 3.765 -19.378 1.00 97.81 90 ASP A O 1
ATOM 725 N N . ALA A 1 91 ? 15.258 2.966 -21.105 1.00 97.12 91 ALA A N 1
ATOM 726 C CA . ALA A 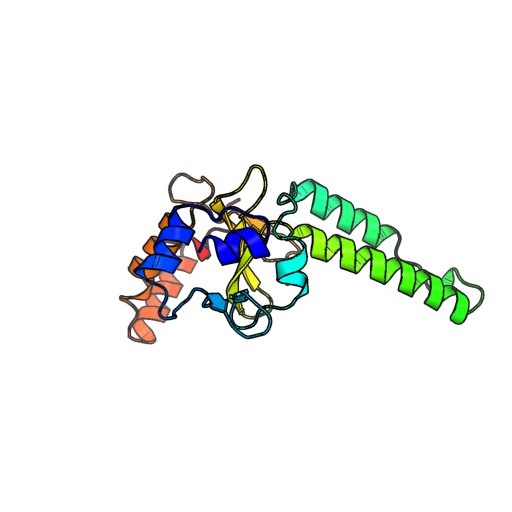1 91 ? 14.393 1.802 -21.316 1.00 97.12 91 ALA A CA 1
ATOM 727 C C . ALA A 1 91 ? 14.422 0.816 -20.131 1.00 97.12 91 ALA A C 1
ATOM 729 O O . ALA A 1 91 ? 13.394 0.232 -19.767 1.00 97.12 91 ALA A O 1
ATOM 730 N N . TRP A 1 92 ? 15.594 0.626 -19.521 1.00 97.62 92 TRP A N 1
ATOM 731 C CA . TRP A 1 92 ? 15.731 -0.158 -18.299 1.00 97.62 92 TRP A CA 1
ATOM 732 C C . TRP A 1 92 ? 14.991 0.505 -17.132 1.00 97.62 92 TRP A C 1
ATOM 734 O O . TRP A 1 92 ? 14.226 -0.175 -16.453 1.00 97.62 92 TRP A O 1
ATOM 744 N N . LEU A 1 93 ? 15.132 1.822 -16.953 1.00 96.81 93 LEU A N 1
ATOM 745 C CA . LEU A 1 93 ? 14.477 2.579 -15.887 1.00 96.81 93 LEU A CA 1
ATOM 746 C C . LEU A 1 93 ? 12.950 2.505 -15.999 1.00 96.81 93 LEU A C 1
ATOM 748 O O . LEU A 1 93 ? 12.287 2.231 -15.008 1.00 96.81 93 LEU A O 1
ATOM 752 N N . GLU A 1 94 ? 12.386 2.649 -17.204 1.00 95.25 94 GLU A N 1
ATOM 753 C CA . GLU A 1 94 ? 10.944 2.461 -17.429 1.00 95.25 94 GLU A CA 1
ATOM 754 C C . GLU A 1 94 ? 10.474 1.052 -17.027 1.00 95.25 94 GLU A C 1
ATOM 756 O O . GLU A 1 94 ? 9.387 0.881 -16.469 1.00 95.25 94 GLU A O 1
ATOM 761 N N . THR A 1 95 ? 11.297 0.035 -17.294 1.00 95.06 95 THR A N 1
ATOM 762 C CA . THR A 1 95 ? 11.005 -1.352 -16.909 1.00 95.06 95 THR A CA 1
ATOM 763 C C . THR A 1 95 ? 11.108 -1.539 -15.392 1.00 95.06 95 THR A C 1
ATOM 765 O O . THR A 1 95 ? 10.269 -2.228 -14.808 1.00 95.06 95 THR A O 1
ATOM 768 N N . ALA A 1 96 ? 12.102 -0.916 -14.754 1.00 93.62 96 ALA A N 1
ATOM 769 C CA . ALA A 1 96 ? 12.336 -0.976 -13.313 1.00 93.62 96 ALA A CA 1
ATOM 770 C C . ALA A 1 96 ? 11.238 -0.271 -12.522 1.00 93.62 96 ALA A C 1
ATOM 772 O O . ALA A 1 96 ? 10.660 -0.873 -11.617 1.00 93.62 96 ALA A O 1
ATOM 773 N N . ASP A 1 97 ? 10.863 0.938 -12.931 1.00 91.56 97 ASP A N 1
ATOM 774 C CA . ASP A 1 97 ? 9.762 1.687 -12.330 1.00 91.56 97 ASP A CA 1
ATOM 775 C C . ASP A 1 97 ? 8.443 0.905 -12.439 1.00 91.56 97 ASP A C 1
ATOM 777 O O . ASP A 1 97 ? 7.714 0.759 -11.459 1.00 91.56 97 ASP A O 1
ATOM 781 N N . ALA A 1 98 ? 8.156 0.314 -13.606 1.00 90.19 98 ALA A N 1
ATOM 782 C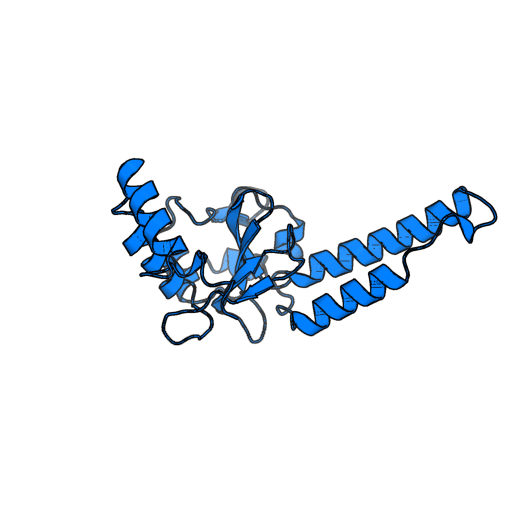 CA . ALA A 1 98 ? 6.956 -0.501 -13.790 1.00 90.19 98 ALA A CA 1
ATOM 783 C C . ALA A 1 98 ? 6.953 -1.768 -12.915 1.00 90.19 98 ALA A C 1
ATOM 785 O O . ALA A 1 98 ? 5.893 -2.175 -12.427 1.00 90.19 98 ALA A O 1
ATOM 786 N N . ALA A 1 99 ? 8.114 -2.401 -12.715 1.00 91.44 99 ALA A N 1
ATOM 787 C CA . ALA A 1 99 ? 8.254 -3.549 -11.824 1.00 91.44 99 ALA A CA 1
ATOM 788 C C . ALA A 1 99 ? 8.035 -3.147 -10.356 1.00 91.44 99 ALA A C 1
ATOM 790 O O . ALA A 1 99 ? 7.310 -3.839 -9.639 1.00 91.44 99 ALA A O 1
ATOM 791 N N . GLU A 1 100 ? 8.575 -2.006 -9.926 1.00 90.81 100 GLU A N 1
ATOM 792 C CA . GLU A 1 100 ? 8.389 -1.478 -8.573 1.00 90.81 100 GLU A CA 1
ATOM 793 C C . GLU A 1 100 ? 6.944 -1.051 -8.288 1.00 90.81 100 GLU A C 1
ATOM 795 O O . GLU A 1 100 ? 6.398 -1.369 -7.226 1.00 90.81 100 GLU A O 1
ATOM 800 N N . ASP A 1 101 ? 6.273 -0.416 -9.247 1.00 89.06 101 ASP A N 1
ATOM 801 C CA . ASP A 1 101 ? 4.844 -0.102 -9.154 1.00 89.06 101 ASP A CA 1
ATOM 802 C C . ASP A 1 101 ? 3.982 -1.376 -9.101 1.00 89.06 101 ASP A C 1
ATOM 804 O O . ASP A 1 101 ? 2.947 -1.433 -8.426 1.00 89.06 101 ASP A O 1
ATOM 808 N N . ALA A 1 102 ? 4.401 -2.445 -9.787 1.00 90.62 102 ALA A N 1
ATOM 809 C CA . ALA A 1 102 ? 3.675 -3.710 -9.782 1.00 90.62 102 ALA A CA 1
ATOM 810 C C . ALA A 1 102 ? 3.655 -4.375 -8.393 1.00 90.62 102 ALA A C 1
ATOM 812 O O . ALA A 1 102 ? 2.679 -5.056 -8.066 1.00 90.62 102 ALA A O 1
ATOM 813 N N . ARG A 1 103 ? 4.663 -4.133 -7.543 1.00 92.44 103 ARG A N 1
ATOM 814 C CA . ARG A 1 103 ? 4.783 -4.744 -6.203 1.00 92.44 103 ARG A CA 1
ATOM 815 C C . ARG A 1 103 ? 3.650 -4.369 -5.248 1.00 92.44 103 ARG A C 1
ATOM 817 O O . ARG A 1 103 ? 3.334 -5.150 -4.354 1.00 92.44 103 ARG A O 1
ATOM 824 N N . THR A 1 104 ? 3.010 -3.216 -5.443 1.00 93.62 104 THR A N 1
ATOM 825 C CA . THR A 1 104 ? 1.862 -2.757 -4.636 1.00 93.62 104 THR A CA 1
ATOM 826 C C . THR A 1 104 ? 0.538 -2.779 -5.397 1.00 93.62 104 THR A C 1
ATOM 828 O O . THR A 1 104 ? -0.479 -2.291 -4.894 1.00 93.62 104 THR A O 1
ATOM 831 N N . SER A 1 105 ? 0.510 -3.392 -6.585 1.00 94.56 105 SER A N 1
ATOM 832 C CA . SER A 1 105 ? -0.728 -3.612 -7.338 1.00 94.56 105 SER A CA 1
ATOM 833 C C . SER A 1 105 ? -1.773 -4.312 -6.478 1.00 94.56 105 SER A C 1
ATOM 835 O O . SER A 1 105 ? -1.448 -5.132 -5.629 1.00 94.56 105 SER A O 1
ATOM 837 N N . GLY A 1 106 ? -3.047 -3.983 -6.657 1.00 95.94 106 GLY A N 1
ATOM 838 C CA . GLY A 1 106 ? -4.107 -4.588 -5.854 1.00 95.94 106 GLY A CA 1
ATOM 839 C C . GLY A 1 106 ? -4.165 -4.147 -4.392 1.00 95.94 106 GLY A C 1
ATOM 840 O O . GLY A 1 106 ? -4.967 -4.717 -3.647 1.00 95.94 106 GLY A O 1
ATOM 841 N N . ALA A 1 107 ? -3.381 -3.149 -3.968 1.00 95.75 107 ALA A N 1
ATOM 842 C CA . ALA A 1 107 ? -3.416 -2.598 -2.617 1.00 95.75 107 ALA A CA 1
ATOM 843 C C . ALA A 1 107 ? -3.643 -1.080 -2.600 1.00 95.75 107 ALA A C 1
ATOM 845 O O . ALA A 1 107 ? -3.182 -0.343 -3.463 1.00 95.75 107 ALA A O 1
ATOM 846 N N . VAL A 1 108 ? -4.374 -0.610 -1.589 1.00 93.81 108 VAL A N 1
ATOM 847 C CA . VAL A 1 108 ? -4.664 0.811 -1.371 1.00 93.81 108 VAL A CA 1
ATOM 848 C C . VAL A 1 108 ? -3.747 1.345 -0.267 1.00 93.81 108 VAL A C 1
ATOM 850 O O . VAL A 1 108 ? -3.805 0.811 0.845 1.00 93.81 108 VAL A O 1
ATOM 853 N N . PRO A 1 109 ? -2.970 2.420 -0.498 1.00 92.31 109 PRO A N 1
ATOM 854 C CA . PRO A 1 109 ? -2.241 3.098 0.567 1.00 92.31 109 PRO A CA 1
ATOM 855 C C . PRO A 1 109 ? -3.223 3.866 1.455 1.00 92.31 109 PRO A C 1
ATOM 857 O O . PRO A 1 109 ? -3.787 4.887 1.055 1.00 92.31 109 PRO A O 1
ATOM 860 N N . LEU A 1 110 ? -3.460 3.358 2.665 1.00 91.50 110 LEU A N 1
ATOM 861 C CA . LEU A 1 110 ? -4.432 3.919 3.603 1.00 91.50 110 LEU A CA 1
ATOM 862 C C . LEU A 1 110 ? -3.831 4.975 4.520 1.00 91.50 110 LEU A C 1
ATOM 864 O O . LEU A 1 110 ? -4.539 5.917 4.870 1.00 91.50 110 LEU A O 1
ATOM 868 N N . CYS A 1 111 ? -2.571 4.819 4.921 1.00 88.38 111 CYS A N 1
ATOM 869 C CA . CYS A 1 111 ? -1.897 5.725 5.851 1.00 88.38 111 CYS A CA 1
ATOM 870 C C . CYS A 1 111 ? -0.491 6.018 5.349 1.00 88.38 111 CYS A C 1
ATOM 872 O O . CYS A 1 111 ? 0.187 5.104 4.895 1.00 88.38 111 CYS A O 1
ATOM 874 N N . ASP A 1 112 ? -0.081 7.276 5.459 1.00 87.44 112 ASP A N 1
ATOM 875 C CA . ASP A 1 112 ? 1.315 7.689 5.335 1.00 87.44 112 ASP A CA 1
ATOM 876 C C . ASP A 1 112 ? 1.911 7.675 6.744 1.00 87.44 112 ASP A C 1
ATOM 878 O O . ASP A 1 112 ? 1.460 8.429 7.612 1.00 87.44 112 ASP A O 1
ATOM 882 N N . ASP A 1 113 ? 2.858 6.774 6.987 1.00 83.19 113 ASP A N 1
ATOM 883 C CA . ASP A 1 113 ? 3.547 6.644 8.274 1.00 83.19 113 ASP A CA 1
ATOM 884 C C . ASP A 1 113 ? 4.843 7.498 8.306 1.00 83.19 113 ASP A C 1
ATOM 886 O O . ASP A 1 113 ? 5.619 7.440 9.263 1.00 83.19 113 ASP A O 1
ATOM 890 N N . GLY A 1 114 ? 5.056 8.348 7.291 1.00 82.94 114 GLY A N 1
ATOM 891 C CA . GLY A 1 114 ? 6.222 9.206 7.106 1.00 82.94 114 GLY A CA 1
ATOM 892 C C . GLY A 1 114 ? 7.394 8.486 6.438 1.00 82.94 114 GLY A C 1
ATOM 893 O O . GLY A 1 114 ? 7.435 7.265 6.345 1.00 82.94 114 GLY A O 1
ATOM 894 N N . CYS A 1 115 ? 8.387 9.250 5.968 1.00 84.00 115 CYS A N 1
ATOM 895 C CA . CYS A 1 115 ? 9.637 8.718 5.397 1.00 84.00 115 CYS A CA 1
ATOM 896 C C . CYS A 1 115 ? 9.457 7.732 4.222 1.00 84.00 115 CYS A C 1
ATOM 898 O O . CYS A 1 115 ? 10.345 6.925 3.968 1.00 84.00 115 CYS A O 1
ATOM 900 N N . GLY A 1 116 ? 8.332 7.806 3.504 1.00 83.12 116 GLY A N 1
ATOM 901 C CA . GLY A 1 116 ? 8.015 6.889 2.406 1.00 83.12 116 GLY A CA 1
ATOM 902 C C . GLY A 1 116 ? 7.417 5.553 2.850 1.00 83.12 116 GLY A C 1
ATOM 903 O O . GLY A 1 116 ? 7.251 4.674 2.012 1.00 83.12 116 GLY A O 1
ATOM 904 N N . PHE A 1 117 ? 7.082 5.397 4.133 1.00 89.31 117 PHE A N 1
ATOM 905 C CA . PHE A 1 117 ? 6.374 4.229 4.638 1.00 89.31 117 PHE A CA 1
ATOM 906 C C . PHE A 1 117 ? 4.867 4.389 4.508 1.00 89.31 117 PHE A C 1
ATOM 908 O O . PHE A 1 117 ? 4.308 5.448 4.814 1.00 89.31 117 PHE A O 1
ATOM 915 N N . TYR A 1 118 ? 4.202 3.303 4.126 1.00 91.69 118 TYR A N 1
ATOM 916 C CA . TYR A 1 118 ? 2.753 3.283 4.010 1.00 91.69 118 TYR A CA 1
ATOM 917 C C . TYR A 1 118 ? 2.150 2.046 4.653 1.00 91.69 118 TYR A C 1
ATOM 919 O O . TYR A 1 118 ? 2.638 0.931 4.496 1.00 91.69 118 TYR A O 1
ATOM 927 N N . THR A 1 119 ? 1.008 2.230 5.302 1.00 94.19 119 THR A N 1
ATOM 928 C CA . THR A 1 119 ? 0.132 1.115 5.649 1.00 94.19 119 THR A CA 1
ATOM 929 C C . THR A 1 119 ? -0.832 0.870 4.490 1.00 94.19 119 THR A C 1
ATOM 931 O O . THR A 1 119 ? -1.609 1.756 4.114 1.00 94.19 119 THR A O 1
ATOM 934 N N . LEU A 1 120 ? -0.799 -0.338 3.935 1.00 95.50 120 LEU A N 1
ATOM 935 C CA . LEU A 1 120 ? -1.569 -0.758 2.770 1.00 95.50 120 LEU A CA 1
ATOM 936 C C . LEU A 1 120 ? -2.726 -1.688 3.161 1.00 95.50 120 LEU A C 1
ATOM 938 O O . LEU A 1 120 ? -2.603 -2.506 4.072 1.00 95.50 120 LEU A O 1
ATOM 942 N N . LEU A 1 121 ? -3.833 -1.612 2.423 1.00 96.94 121 LEU A N 1
ATOM 943 C CA . LEU A 1 121 ? -4.917 -2.598 2.456 1.00 96.94 121 LEU A CA 1
ATOM 944 C C . LEU A 1 121 ? -4.998 -3.325 1.119 1.00 96.94 121 LEU A C 1
ATOM 946 O O . LEU A 1 121 ? -5.263 -2.696 0.095 1.00 96.94 121 LEU A O 1
ATOM 950 N N . VAL A 1 122 ? -4.868 -4.649 1.133 1.00 97.38 122 VAL A N 1
ATOM 951 C CA . VAL A 1 122 ? -5.038 -5.464 -0.074 1.00 97.38 122 VAL A CA 1
ATOM 952 C C . VAL A 1 122 ? -6.520 -5.552 -0.443 1.00 97.38 122 VAL A C 1
ATOM 954 O O . VAL A 1 122 ? -7.354 -6.002 0.347 1.00 97.38 122 VAL A O 1
ATOM 957 N N . VAL A 1 123 ? -6.864 -5.151 -1.665 1.00 97.56 123 VAL A N 1
ATOM 958 C CA . VAL A 1 123 ? -8.240 -5.136 -2.190 1.00 97.56 123 VAL A CA 1
ATOM 959 C C . VAL A 1 123 ? -8.480 -6.152 -3.307 1.00 97.56 123 VAL A C 1
ATOM 961 O O . VAL A 1 123 ? -9.639 -6.504 -3.543 1.00 97.56 123 VAL A O 1
ATOM 964 N N . SER A 1 124 ? -7.417 -6.684 -3.919 1.00 97.12 124 SER A N 1
ATOM 965 C CA . SER A 1 124 ? -7.486 -7.656 -5.018 1.00 97.12 124 SER A CA 1
ATOM 966 C C . SER A 1 124 ? -6.506 -8.812 -4.837 1.00 97.12 124 SER A C 1
ATOM 968 O O . SER A 1 124 ? -5.395 -8.632 -4.351 1.00 97.12 124 SER A O 1
ATOM 970 N N . GLY A 1 125 ? -6.905 -10.010 -5.273 1.00 95.62 125 GLY A N 1
ATOM 971 C CA . GLY A 1 125 ? -6.090 -11.227 -5.187 1.00 95.62 125 GLY A CA 1
ATOM 972 C C . GLY A 1 125 ? -6.344 -12.086 -3.937 1.00 95.62 125 GLY A C 1
ATOM 973 O O . GLY A 1 125 ? -7.261 -11.804 -3.161 1.00 95.62 125 GLY A O 1
ATOM 974 N N . PRO A 1 126 ? -5.556 -13.163 -3.742 1.00 94.62 126 PRO A N 1
ATOM 975 C CA . PRO A 1 126 ? -5.765 -14.148 -2.671 1.00 94.62 126 PRO A CA 1
ATOM 976 C C . PRO A 1 126 ? -5.664 -13.576 -1.253 1.00 94.62 126 PRO A C 1
ATOM 978 O O . PRO A 1 126 ? -6.241 -14.126 -0.322 1.00 94.62 126 PRO A O 1
ATOM 981 N N . MET A 1 127 ? -4.947 -12.462 -1.097 1.00 95.31 127 MET A N 1
ATOM 982 C CA . MET A 1 127 ? -4.634 -11.833 0.191 1.00 95.31 127 MET A CA 1
ATOM 983 C C . MET A 1 127 ? -5.592 -10.681 0.524 1.00 95.31 127 MET A C 1
ATOM 985 O O . MET A 1 127 ? -5.369 -9.915 1.459 1.00 95.31 127 MET A O 1
ATOM 989 N N . ARG A 1 128 ? -6.672 -10.541 -0.253 1.00 96.56 128 ARG A N 1
ATOM 990 C CA . ARG A 1 128 ? -7.676 -9.488 -0.100 1.00 96.56 128 ARG A CA 1
ATOM 991 C C . ARG A 1 128 ? -8.218 -9.413 1.328 1.00 96.56 128 ARG A C 1
ATOM 993 O O . ARG A 1 128 ? -8.746 -10.386 1.857 1.00 96.56 128 ARG A O 1
ATOM 1000 N N . GLY A 1 129 ? -8.196 -8.206 1.886 1.00 96.50 129 GLY A N 1
ATOM 1001 C CA . GLY A 1 129 ? -8.627 -7.897 3.248 1.00 96.50 129 GLY A CA 1
ATOM 1002 C C . GLY A 1 129 ? -7.481 -7.810 4.252 1.00 96.50 129 GLY A C 1
ATOM 1003 O O . GLY A 1 129 ? -7.693 -7.233 5.316 1.00 96.50 129 GLY A O 1
ATOM 1004 N N . ALA A 1 130 ? -6.293 -8.318 3.909 1.00 96.94 130 ALA A N 1
ATOM 1005 C CA . ALA A 1 130 ? -5.116 -8.239 4.760 1.00 96.94 130 ALA A CA 1
ATOM 1006 C C . ALA A 1 130 ? -4.476 -6.844 4.733 1.00 96.94 130 ALA A C 1
ATOM 1008 O O . ALA A 1 130 ? -4.427 -6.173 3.696 1.00 96.94 130 ALA A O 1
ATOM 1009 N N . MET A 1 131 ? -3.944 -6.450 5.885 1.00 96.69 131 MET A N 1
ATOM 1010 C CA . MET A 1 131 ? -3.174 -5.232 6.094 1.00 96.69 131 MET A CA 1
ATOM 1011 C C . MET A 1 131 ? -1.679 -5.503 5.932 1.00 96.69 131 MET A C 1
ATOM 1013 O O . MET A 1 131 ? -1.165 -6.521 6.397 1.00 96.69 131 MET A O 1
ATOM 1017 N N . TRP A 1 132 ? -0.988 -4.577 5.278 1.00 96.25 132 TRP A N 1
ATOM 1018 C CA . TRP A 1 132 ? 0.425 -4.687 4.924 1.00 96.25 132 TRP A CA 1
ATOM 1019 C C . TRP A 1 132 ? 1.169 -3.403 5.272 1.00 96.25 132 TRP A C 1
ATOM 1021 O O . TRP A 1 132 ? 0.582 -2.323 5.313 1.00 96.25 132 TRP A O 1
ATOM 1031 N N . PHE A 1 133 ? 2.464 -3.528 5.522 1.00 94.69 133 PHE A N 1
ATOM 1032 C CA . PHE A 1 133 ? 3.386 -2.419 5.704 1.00 94.69 133 PHE A CA 1
ATOM 1033 C C . PHE A 1 133 ? 4.309 -2.330 4.494 1.00 94.69 133 PHE A C 1
ATOM 1035 O O . PHE A 1 133 ? 4.987 -3.301 4.168 1.00 94.69 133 PHE A O 1
ATOM 1042 N N . ASP A 1 134 ? 4.328 -1.173 3.843 1.00 93.56 134 ASP A N 1
ATOM 1043 C CA . ASP A 1 134 ? 5.288 -0.814 2.808 1.00 93.56 134 ASP A CA 1
ATOM 1044 C C . ASP A 1 134 ? 6.543 -0.239 3.457 1.00 93.56 134 ASP A C 1
ATOM 1046 O O . ASP A 1 134 ? 6.592 0.936 3.822 1.00 93.56 134 ASP A O 1
ATOM 1050 N N . GLY A 1 135 ? 7.538 -1.110 3.631 1.00 90.50 135 GLY A N 1
ATOM 1051 C CA . GLY A 1 135 ? 8.862 -0.805 4.161 1.00 90.50 135 GLY A CA 1
ATOM 1052 C C . GLY A 1 135 ? 9.907 -0.541 3.077 1.00 90.50 135 GLY A C 1
ATOM 1053 O O . GLY A 1 135 ? 11.100 -0.482 3.394 1.00 90.50 135 GLY A O 1
ATOM 1054 N N . ARG A 1 136 ? 9.506 -0.398 1.803 1.00 90.81 136 ARG A N 1
ATOM 1055 C CA . ARG A 1 136 ? 10.458 -0.371 0.682 1.00 90.81 136 ARG A CA 1
ATOM 1056 C C . ARG A 1 136 ? 11.482 0.757 0.773 1.00 90.81 136 ARG A C 1
ATOM 1058 O O . ARG A 1 136 ? 12.631 0.564 0.400 1.00 90.81 136 ARG A O 1
ATOM 1065 N N . ALA A 1 137 ? 11.113 1.879 1.390 1.00 87.31 137 ALA A N 1
ATOM 1066 C CA . ALA A 1 137 ? 12.001 3.020 1.609 1.00 87.31 137 ALA A CA 1
ATOM 1067 C C . ALA A 1 137 ? 13.277 2.706 2.424 1.00 87.31 137 ALA A C 1
ATOM 1069 O O . ALA A 1 137 ? 14.228 3.486 2.372 1.00 87.31 137 ALA A O 1
ATOM 1070 N N . THR A 1 138 ? 13.320 1.608 3.194 1.00 86.06 138 THR A N 1
ATOM 1071 C CA . THR A 1 138 ? 14.506 1.249 3.999 1.00 86.06 138 THR A CA 1
ATOM 1072 C C . THR A 1 138 ? 14.960 -0.194 3.877 1.00 86.06 138 THR A C 1
ATOM 1074 O O . THR A 1 138 ? 16.165 -0.434 3.897 1.00 86.06 138 THR A O 1
ATOM 1077 N N . CYS A 1 139 ? 14.041 -1.155 3.811 1.00 84.12 139 CYS A N 1
ATOM 1078 C CA . CYS A 1 139 ? 14.381 -2.579 3.787 1.00 84.12 139 CYS A CA 1
ATOM 1079 C C . CYS A 1 139 ? 13.999 -3.274 2.481 1.00 84.12 139 CYS A C 1
ATOM 1081 O O . CYS A 1 139 ? 14.184 -4.485 2.387 1.00 84.12 139 CYS A O 1
ATOM 1083 N N . ASP A 1 140 ? 13.464 -2.523 1.515 1.00 88.25 140 ASP A N 1
ATOM 1084 C CA . ASP A 1 140 ? 12.979 -3.026 0.231 1.00 88.25 140 ASP A CA 1
ATOM 1085 C C . ASP A 1 140 ? 11.930 -4.155 0.351 1.00 88.25 140 ASP A C 1
ATOM 1087 O O . ASP A 1 140 ? 11.824 -5.051 -0.484 1.00 88.25 140 ASP A O 1
ATOM 1091 N N . ARG A 1 141 ? 11.138 -4.157 1.433 1.00 90.12 141 ARG A N 1
ATOM 1092 C CA . ARG A 1 141 ? 10.145 -5.207 1.708 1.00 90.12 141 ARG A CA 1
ATOM 1093 C C . ARG A 1 141 ? 8.761 -4.639 1.956 1.00 90.12 141 ARG A C 1
ATOM 1095 O O . ARG A 1 141 ? 8.608 -3.618 2.624 1.00 90.12 141 ARG A O 1
ATOM 1102 N N . LEU A 1 142 ? 7.755 -5.375 1.495 1.00 92.38 142 LEU A N 1
ATOM 1103 C CA . LEU A 1 142 ? 6.407 -5.306 2.034 1.00 92.38 142 LEU A CA 1
ATOM 1104 C C . LEU A 1 142 ? 6.221 -6.469 3.012 1.00 92.38 142 LEU A C 1
ATOM 1106 O O . LEU A 1 142 ? 6.547 -7.611 2.693 1.00 92.38 142 LEU A O 1
ATOM 1110 N N . SER A 1 143 ? 5.680 -6.175 4.190 1.00 92.81 143 SER A N 1
ATOM 1111 C CA . SER A 1 143 ? 5.459 -7.171 5.242 1.00 92.81 143 SER A CA 1
ATOM 1112 C C . SER A 1 143 ? 3.984 -7.226 5.632 1.00 92.81 143 SER A C 1
ATOM 1114 O O . SER A 1 143 ? 3.359 -6.169 5.772 1.00 92.81 143 SER A O 1
ATOM 1116 N N . PRO A 1 144 ? 3.405 -8.415 5.871 1.00 94.81 144 PRO A N 1
ATOM 1117 C CA . PRO A 1 144 ? 2.069 -8.501 6.439 1.00 94.81 144 PRO A CA 1
ATOM 1118 C C . PRO A 1 144 ? 2.072 -7.908 7.851 1.00 94.81 144 PRO A C 1
ATOM 1120 O O . PRO A 1 144 ? 2.963 -8.177 8.657 1.00 94.81 144 PRO A O 1
ATOM 1123 N N . LEU A 1 145 ? 1.046 -7.125 8.178 1.00 94.94 145 LEU A N 1
ATOM 1124 C CA . LEU A 1 145 ? 0.794 -6.739 9.561 1.00 94.94 145 LEU A CA 1
ATOM 1125 C C . LEU A 1 145 ? 0.094 -7.902 10.259 1.00 94.94 145 LEU A C 1
ATOM 1127 O O . LEU A 1 145 ? -0.958 -8.340 9.802 1.00 94.94 145 LEU A O 1
ATOM 1131 N N . LEU A 1 146 ? 0.673 -8.413 11.344 1.00 93.94 146 LEU A N 1
ATOM 1132 C CA . LEU A 1 146 ? 0.171 -9.611 12.020 1.00 93.94 146 LEU A CA 1
ATOM 1133 C C . LEU A 1 146 ? -0.721 -9.265 13.220 1.00 93.94 146 LEU A C 1
ATOM 1135 O O . LEU A 1 146 ? -0.402 -8.373 14.012 1.00 93.94 146 LEU A O 1
ATOM 1139 N N . ASN A 1 147 ? -1.825 -9.995 13.371 1.00 92.19 147 ASN A N 1
ATOM 1140 C CA . ASN A 1 147 ? -2.678 -9.955 14.556 1.00 92.19 147 ASN A CA 1
ATOM 1141 C C . ASN A 1 147 ? -2.047 -10.744 15.726 1.00 92.19 147 ASN A C 1
ATOM 1143 O O . ASN A 1 147 ? -0.907 -11.206 15.644 1.00 92.19 147 ASN A O 1
ATOM 1147 N N . ASP A 1 148 ? -2.759 -10.856 16.850 1.00 88.19 148 ASP A N 1
ATOM 1148 C CA . ASP A 1 148 ? -2.262 -11.554 18.050 1.00 88.19 148 ASP A CA 1
ATOM 1149 C C . ASP A 1 148 ? -2.041 -13.062 17.830 1.00 88.19 148 ASP A C 1
ATOM 1151 O O . ASP A 1 148 ? -1.195 -13.658 18.495 1.00 88.19 148 ASP A O 1
ATOM 1155 N N . ASP A 1 149 ? -2.739 -13.661 16.863 1.00 90.50 149 ASP A N 1
ATOM 1156 C CA . ASP A 1 149 ? -2.607 -15.074 16.494 1.00 90.50 149 ASP A CA 1
ATOM 1157 C C . ASP A 1 149 ? -1.476 -15.323 15.475 1.00 90.50 149 ASP A C 1
ATOM 1159 O O . ASP A 1 149 ? -1.275 -16.451 15.020 1.00 90.50 149 ASP A O 1
ATOM 1163 N N . GLY A 1 150 ? -0.729 -14.280 15.090 1.00 89.75 150 GLY A N 1
ATOM 1164 C CA . GLY A 1 150 ? 0.329 -14.366 14.079 1.00 89.75 150 GLY A CA 1
ATOM 1165 C C . GLY A 1 150 ? -0.199 -14.506 12.647 1.00 89.75 150 GLY A C 1
ATOM 1166 O O . GLY A 1 150 ? 0.541 -14.917 11.755 1.00 89.75 150 GLY A O 1
ATOM 1167 N N . GLN A 1 151 ? -1.472 -14.187 12.412 1.00 92.12 151 GLN A N 1
ATOM 1168 C CA . GLN A 1 151 ? -2.105 -14.214 11.094 1.00 92.12 151 GLN A CA 1
ATOM 1169 C C . GLN A 1 151 ? -2.158 -12.799 10.497 1.00 92.12 151 GLN A C 1
ATOM 1171 O O . GLN A 1 151 ? -2.160 -11.827 11.253 1.00 92.12 151 GLN A O 1
ATOM 1176 N N . PRO A 1 152 ? -2.228 -12.639 9.161 1.00 94.19 152 PRO A N 1
ATOM 1177 C CA . PRO A 1 152 ? -2.409 -11.323 8.554 1.00 94.19 152 PRO A CA 1
ATOM 1178 C C . PRO A 1 152 ? -3.667 -10.629 9.090 1.00 94.19 152 PRO A C 1
ATOM 1180 O O . PRO A 1 152 ? -4.773 -11.155 8.966 1.00 94.19 152 PRO A O 1
ATOM 1183 N N . ALA A 1 153 ? -3.490 -9.450 9.677 1.00 96.62 153 ALA A N 1
ATOM 1184 C CA . ALA A 1 153 ? -4.558 -8.671 10.278 1.00 96.62 153 ALA A CA 1
ATOM 1185 C C . ALA A 1 153 ? -5.513 -8.141 9.206 1.00 96.62 153 ALA A C 1
ATOM 1187 O O . ALA A 1 153 ? -5.095 -7.648 8.156 1.00 96.62 153 ALA A O 1
ATOM 1188 N N . SER A 1 154 ? -6.806 -8.191 9.499 1.00 96.81 154 SER A N 1
ATOM 1189 C CA . SER A 1 154 ? -7.838 -7.500 8.731 1.00 96.81 154 SER A CA 1
ATOM 1190 C C . SER A 1 154 ? -7.794 -5.985 8.958 1.00 96.81 154 SER A C 1
ATOM 1192 O O . SER A 1 154 ? -7.241 -5.490 9.945 1.00 96.81 154 SER A O 1
ATOM 1194 N N . PHE A 1 155 ? -8.451 -5.227 8.073 1.00 96.06 155 PHE A N 1
ATOM 1195 C CA . PHE A 1 155 ? -8.674 -3.793 8.293 1.00 96.06 155 PHE A CA 1
ATOM 1196 C C . PHE A 1 15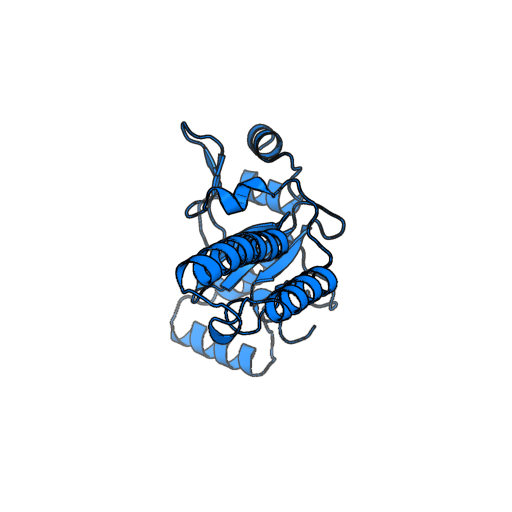5 ? -9.367 -3.517 9.638 1.00 96.06 155 PHE A C 1
ATOM 1198 O O . PHE A 1 155 ? -8.988 -2.580 10.339 1.00 96.06 155 PHE A O 1
ATOM 1205 N N . GLY A 1 156 ? -10.382 -4.315 9.996 1.00 94.69 156 GLY A N 1
ATOM 1206 C CA . GLY A 1 156 ? -11.144 -4.129 11.229 1.00 94.69 156 GLY A CA 1
ATOM 1207 C C . GLY A 1 156 ? -10.284 -4.305 12.479 1.00 94.69 156 GLY A C 1
ATOM 1208 O O . GLY A 1 156 ? -10.302 -3.440 13.354 1.00 94.69 156 GLY A O 1
ATOM 1209 N N . GLU A 1 157 ? -9.494 -5.381 12.537 1.00 95.75 157 GLU A N 1
ATOM 1210 C CA . GLU A 1 157 ? -8.559 -5.639 13.640 1.00 95.75 157 GLU A CA 1
ATOM 1211 C C . GLU A 1 157 ? -7.520 -4.524 13.761 1.00 95.75 157 GLU A C 1
ATOM 1213 O O . GLU A 1 157 ? -7.367 -3.946 14.834 1.00 95.75 157 GLU A O 1
ATOM 1218 N N . TRP A 1 158 ? -6.862 -4.163 12.655 1.00 95.00 158 TRP A N 1
ATOM 1219 C CA . TRP A 1 158 ? -5.865 -3.092 12.639 1.00 95.00 158 TRP A CA 1
ATOM 1220 C C . TRP A 1 158 ? -6.447 -1.746 13.099 1.00 95.00 158 TRP A C 1
ATOM 1222 O O . TRP A 1 158 ? -5.836 -1.048 13.910 1.00 95.00 158 TRP A O 1
ATOM 1232 N N . TYR A 1 159 ? -7.641 -1.381 12.625 1.00 93.19 159 TYR A N 1
ATOM 1233 C CA . TYR A 1 159 ? -8.257 -0.098 12.960 1.00 93.19 159 TYR A CA 1
ATOM 1234 C C . TYR A 1 159 ? -8.737 -0.036 14.419 1.00 93.19 159 TYR A C 1
ATOM 1236 O O . TYR A 1 159 ? -8.593 0.997 15.074 1.00 93.19 159 TYR A O 1
ATOM 1244 N N . LEU A 1 160 ? -9.288 -1.130 14.953 1.00 92.44 160 LEU A N 1
ATOM 1245 C CA . LEU A 1 160 ? -9.711 -1.199 16.356 1.00 92.44 160 LEU A CA 1
ATOM 1246 C C . LEU A 1 160 ? -8.521 -1.249 17.319 1.00 92.44 160 LEU A C 1
ATOM 1248 O O . LEU A 1 160 ? -8.570 -0.613 18.375 1.00 92.44 160 LEU A O 1
ATOM 1252 N N . ASP A 1 161 ? -7.452 -1.958 16.948 1.00 92.94 161 ASP A N 1
ATOM 1253 C CA . ASP A 1 161 ? -6.185 -1.962 17.683 1.00 92.94 161 ASP A CA 1
ATOM 1254 C C . ASP A 1 161 ? -5.610 -0.542 17.762 1.00 92.94 161 ASP A C 1
ATOM 1256 O O . ASP A 1 161 ? -5.263 -0.059 18.842 1.00 92.94 161 ASP A O 1
ATOM 1260 N N . TRP A 1 162 ? -5.625 0.177 16.636 1.00 90.62 162 TRP A N 1
ATOM 1261 C CA . TRP A 1 162 ? -5.254 1.586 16.576 1.00 90.62 162 TRP A CA 1
ATOM 1262 C C . TRP A 1 162 ? -6.082 2.472 17.502 1.00 90.62 162 TRP A C 1
ATOM 1264 O O . TRP A 1 162 ? -5.511 3.179 18.333 1.00 90.62 162 TRP A O 1
ATOM 1274 N N . LEU A 1 163 ? -7.413 2.412 17.408 1.00 89.25 163 LEU A N 1
ATOM 1275 C CA . LEU A 1 163 ? -8.295 3.210 18.261 1.00 89.25 163 LEU A CA 1
ATOM 1276 C C . LEU A 1 163 ? -8.023 2.955 19.746 1.00 89.25 163 LEU A C 1
ATOM 1278 O O . LEU A 1 163 ? -7.817 3.896 20.507 1.00 89.25 163 LEU A O 1
ATOM 1282 N N . THR A 1 164 ? -7.940 1.682 20.135 1.00 90.00 164 THR A N 1
ATOM 1283 C CA . THR A 1 164 ? -7.748 1.266 21.533 1.00 90.00 164 THR A CA 1
ATOM 1284 C C . THR A 1 164 ? -6.442 1.797 22.119 1.00 90.00 164 THR A C 1
ATOM 1286 O O . THR A 1 164 ? -6.366 2.112 23.308 1.00 90.00 164 THR A O 1
ATOM 1289 N N . ARG A 1 165 ? -5.400 1.893 21.293 1.00 88.12 165 ARG A N 1
ATOM 1290 C CA . ARG A 1 165 ? -4.051 2.247 21.735 1.00 88.12 165 ARG A CA 1
ATOM 1291 C C . ARG A 1 165 ? -3.721 3.718 21.578 1.00 88.12 165 ARG A C 1
ATOM 1293 O O . ARG A 1 165 ? -2.895 4.200 22.345 1.00 88.12 165 ARG A O 1
ATOM 1300 N N . GLU A 1 166 ? -4.316 4.414 20.613 1.00 83.19 166 GLU A N 1
ATO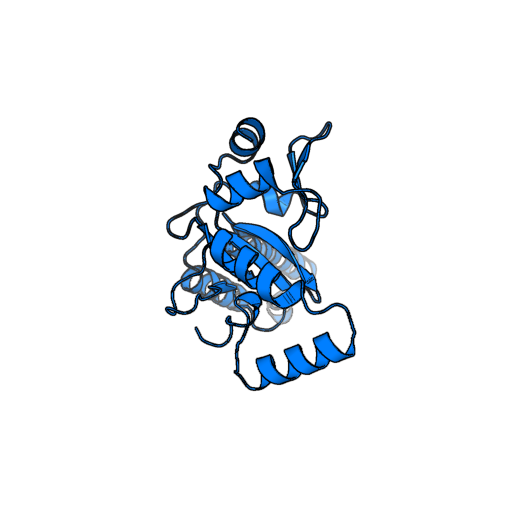M 1301 C CA . GLU A 1 166 ? -4.000 5.814 20.322 1.00 83.19 166 GLU A CA 1
ATOM 1302 C C . GLU A 1 166 ? -4.973 6.801 20.975 1.00 83.19 166 GLU A C 1
ATOM 1304 O O . GLU A 1 166 ? -4.529 7.848 21.449 1.00 83.19 166 GLU A O 1
ATOM 1309 N N . GLU A 1 167 ? -6.262 6.461 21.101 1.00 80.31 167 GLU A N 1
ATOM 1310 C CA . GLU A 1 167 ? -7.260 7.303 21.781 1.00 80.31 167 GLU A CA 1
ATOM 1311 C C . GLU A 1 167 ? -6.846 7.694 23.220 1.00 80.31 167 GLU A C 1
ATOM 1313 O O . GLU A 1 167 ? -7.006 8.863 23.590 1.00 80.31 167 GLU A O 1
ATOM 1318 N N . PRO A 1 168 ? -6.222 6.807 24.030 1.00 83.00 168 PRO A N 1
ATOM 1319 C CA . PRO A 1 168 ? -5.757 7.174 25.368 1.00 83.00 168 PRO A CA 1
ATOM 1320 C C . PRO A 1 168 ? -4.544 8.120 25.378 1.00 83.00 168 PRO A C 1
ATOM 1322 O O . PRO A 1 168 ? -4.260 8.745 26.404 1.00 83.00 168 PRO A O 1
ATOM 1325 N N . LEU A 1 169 ? -3.795 8.237 24.275 1.00 87.06 169 LEU A N 1
ATOM 1326 C CA . LEU A 1 169 ? -2.510 8.945 24.216 1.00 87.06 169 LEU A CA 1
ATOM 1327 C C . LEU A 1 169 ? -2.693 10.442 23.954 1.00 87.06 169 LEU A C 1
ATOM 1329 O O . LEU A 1 169 ? -2.255 11.001 22.946 1.00 87.06 169 LEU A O 1
ATOM 1333 N N . THR A 1 170 ? -3.338 11.112 24.902 1.00 89.50 170 THR A N 1
ATOM 1334 C CA . THR A 1 170 ? -3.712 12.528 24.787 1.00 89.50 170 THR A CA 1
ATOM 1335 C C . THR A 1 170 ? -2.557 13.498 25.053 1.00 89.50 170 THR A C 1
ATOM 1337 O O . THR A 1 170 ? -2.623 14.651 24.624 1.00 89.50 170 THR A O 1
ATOM 1340 N N . THR A 1 171 ? -1.465 13.047 25.686 1.00 90.69 171 THR A N 1
ATOM 1341 C CA . THR A 1 171 ? -0.287 13.879 25.999 1.00 90.69 171 THR A CA 1
ATOM 1342 C C . THR A 1 171 ? 1.020 13.295 25.436 1.00 90.69 171 THR A C 1
ATOM 1344 O O . THR A 1 171 ? 1.107 12.087 25.190 1.00 90.69 171 THR A O 1
ATOM 1347 N N . PRO A 1 172 ? 2.068 14.119 25.223 1.00 90.38 172 PRO A N 1
ATOM 1348 C CA . PRO A 1 172 ? 3.381 13.642 24.778 1.00 90.38 172 PRO A CA 1
ATOM 1349 C C . PRO A 1 172 ? 4.025 12.615 25.721 1.00 90.38 172 PRO A C 1
ATOM 1351 O O . PRO A 1 172 ? 4.701 11.701 25.256 1.00 90.38 172 PRO A O 1
ATOM 1354 N N . GLU A 1 173 ? 3.811 12.737 27.031 1.00 91.31 173 GLU A N 1
ATOM 1355 C CA . GLU A 1 173 ? 4.358 11.820 28.037 1.00 91.31 173 GLU A CA 1
ATOM 1356 C C . GLU A 1 173 ? 3.712 10.439 27.928 1.00 91.31 173 GLU A C 1
ATOM 1358 O O . GLU A 1 173 ? 4.416 9.431 27.951 1.00 91.31 173 GLU A O 1
ATOM 1363 N N . LEU A 1 174 ? 2.386 10.393 27.739 1.00 89.12 174 LEU A N 1
ATOM 1364 C CA . LEU A 1 174 ? 1.659 9.147 27.497 1.00 89.12 174 LEU A CA 1
ATOM 1365 C C . LEU A 1 174 ? 2.135 8.477 26.207 1.00 89.12 174 LEU A C 1
ATOM 1367 O O . LEU A 1 174 ? 2.394 7.275 26.209 1.00 89.12 174 LEU A O 1
ATOM 1371 N N . ARG A 1 175 ? 2.327 9.253 25.129 1.00 87.69 175 ARG A N 1
ATOM 1372 C CA . ARG A 1 175 ? 2.885 8.736 23.867 1.00 87.69 175 ARG A CA 1
ATOM 1373 C C . ARG A 1 175 ? 4.288 8.172 24.049 1.00 87.69 175 ARG A C 1
ATOM 1375 O O . ARG A 1 175 ? 4.571 7.096 23.535 1.00 87.69 175 ARG A O 1
ATOM 1382 N N . ARG A 1 176 ? 5.154 8.859 24.800 1.00 87.44 176 ARG A N 1
ATOM 1383 C CA . ARG A 1 176 ? 6.516 8.382 25.073 1.00 87.44 176 ARG A CA 1
ATOM 1384 C C . ARG A 1 176 ? 6.503 7.088 25.884 1.00 87.44 176 ARG A C 1
ATOM 1386 O O . ARG A 1 176 ? 7.119 6.124 25.461 1.00 87.44 176 ARG A O 1
ATOM 1393 N N . ALA A 1 177 ? 5.738 7.030 26.973 1.00 88.19 177 ALA A N 1
ATOM 1394 C CA . ALA A 1 177 ? 5.622 5.819 27.783 1.00 88.19 177 ALA A CA 1
ATOM 1395 C C . ALA A 1 177 ? 5.029 4.638 26.991 1.00 88.19 177 ALA A C 1
ATOM 1397 O O . ALA A 1 177 ? 5.457 3.498 27.160 1.00 88.19 177 ALA A O 1
ATOM 1398 N N . ALA A 1 178 ? 4.056 4.891 26.110 1.00 87.56 178 ALA A N 1
ATOM 1399 C CA . ALA A 1 178 ? 3.537 3.874 25.202 1.00 87.56 178 ALA A CA 1
ATOM 1400 C C . ALA A 1 178 ? 4.611 3.391 24.222 1.00 87.56 178 ALA A C 1
ATOM 1402 O O . ALA A 1 178 ? 4.840 2.188 24.139 1.00 87.56 178 ALA A O 1
ATOM 1403 N N . SER A 1 179 ? 5.323 4.321 23.584 1.00 85.31 179 SER A N 1
ATOM 1404 C CA . SER A 1 179 ? 6.452 4.028 22.702 1.00 85.31 179 SER A CA 1
ATOM 1405 C C . SER A 1 179 ? 7.509 3.172 23.401 1.00 85.31 179 SER A C 1
ATOM 1407 O O . SER A 1 179 ? 7.911 2.150 22.855 1.00 85.31 179 SER A O 1
ATOM 1409 N N . ASP A 1 180 ? 7.915 3.520 24.623 1.00 86.88 180 ASP A N 1
ATOM 1410 C CA . ASP A 1 180 ? 8.926 2.770 25.378 1.00 86.88 180 ASP A CA 1
ATOM 1411 C C . ASP A 1 180 ? 8.485 1.316 25.631 1.00 86.88 180 ASP A C 1
ATOM 1413 O O . ASP A 1 180 ? 9.280 0.389 25.477 1.00 86.88 180 ASP A O 1
ATOM 1417 N N . ARG A 1 181 ? 7.202 1.088 25.954 1.00 87.56 181 ARG A N 1
ATOM 1418 C CA . ARG A 1 181 ? 6.643 -0.269 26.126 1.00 87.56 181 ARG A CA 1
ATOM 1419 C C . ARG A 1 181 ? 6.635 -1.060 24.822 1.00 87.56 181 ARG A C 1
ATOM 1421 O O . ARG A 1 181 ? 7.007 -2.232 24.830 1.00 87.56 181 ARG A O 1
ATOM 1428 N N . TRP A 1 182 ? 6.249 -0.422 23.717 1.00 88.56 182 TRP A N 1
ATOM 1429 C CA . TRP A 1 182 ? 6.209 -1.061 22.402 1.00 88.56 182 TRP A CA 1
ATOM 1430 C C . TRP A 1 182 ? 7.608 -1.472 21.937 1.00 88.56 182 TRP A C 1
ATOM 1432 O O . TRP A 1 182 ? 7.792 -2.602 21.497 1.00 88.56 182 TRP A O 1
ATOM 1442 N N . HIS A 1 183 ? 8.615 -0.612 22.123 1.00 84.12 183 HIS A N 1
ATOM 1443 C CA . HIS A 1 183 ? 10.013 -0.945 21.823 1.00 84.12 183 HIS A CA 1
ATOM 1444 C C . HIS A 1 183 ? 10.580 -2.021 22.761 1.00 84.12 183 HIS A C 1
ATOM 1446 O O . HIS A 1 183 ? 11.476 -2.766 22.372 1.00 84.12 183 HIS A O 1
ATOM 1452 N N . ALA A 1 184 ? 10.039 -2.148 23.977 1.00 87.38 184 ALA A N 1
ATOM 1453 C CA . ALA A 1 184 ? 10.339 -3.249 24.890 1.00 87.38 184 ALA A CA 1
ATOM 1454 C C . ALA A 1 184 ? 9.584 -4.555 24.551 1.00 87.38 184 ALA A C 1
ATOM 1456 O O . ALA A 1 184 ? 9.667 -5.519 25.312 1.00 87.38 184 ALA A O 1
ATOM 1457 N N . GLY A 1 185 ? 8.828 -4.601 23.447 1.00 83.62 185 GLY A N 1
ATOM 1458 C CA . GLY A 1 185 ? 8.088 -5.786 23.003 1.00 83.62 185 GLY A CA 1
ATOM 1459 C C . GLY A 1 185 ? 6.813 -6.074 23.799 1.00 83.62 185 GLY A C 1
ATOM 1460 O O . GLY A 1 185 ? 6.227 -7.143 23.661 1.00 83.62 185 GLY A O 1
ATOM 1461 N N . THR A 1 186 ? 6.367 -5.145 24.648 1.00 84.00 186 THR A N 1
ATOM 1462 C CA . THR A 1 186 ? 5.158 -5.317 25.459 1.00 84.00 186 THR A CA 1
ATOM 1463 C C . THR A 1 186 ? 3.992 -4.591 24.814 1.00 84.00 186 THR A C 1
ATOM 1465 O O . THR A 1 186 ? 4.082 -3.389 24.561 1.00 84.00 186 THR A O 1
ATOM 1468 N N . ASP A 1 187 ? 2.881 -5.306 24.615 1.00 84.69 187 ASP A N 1
ATOM 1469 C CA . ASP A 1 187 ? 1.636 -4.724 24.104 1.00 84.69 187 ASP A CA 1
ATOM 1470 C C . ASP A 1 187 ? 1.863 -3.975 22.772 1.00 84.69 187 ASP A C 1
ATOM 1472 O O . ASP A 1 187 ? 1.418 -2.844 22.571 1.00 84.69 187 ASP A O 1
ATOM 1476 N N . VAL A 1 188 ? 2.663 -4.592 21.892 1.00 87.88 188 VAL A N 1
ATOM 1477 C CA . VAL A 1 188 ? 3.087 -3.999 20.619 1.00 87.88 188 VAL A CA 1
ATOM 1478 C C . VAL A 1 188 ? 1.860 -3.838 19.723 1.00 87.88 188 VAL A C 1
ATOM 1480 O O . VAL A 1 188 ? 1.134 -4.813 19.537 1.00 87.88 188 VAL A O 1
ATOM 1483 N N . PRO A 1 189 ? 1.606 -2.656 19.153 1.00 90.44 189 PRO A N 1
ATOM 1484 C CA . PRO A 1 189 ? 0.488 -2.443 18.246 1.00 90.44 189 PRO A CA 1
ATOM 1485 C C . PRO A 1 189 ? 0.664 -3.165 16.915 1.00 90.44 189 PRO A C 1
ATOM 1487 O O . PRO A 1 189 ? 1.792 -3.323 16.451 1.00 90.44 189 PRO A O 1
ATOM 1490 N N . ILE A 1 190 ? -0.442 -3.501 16.247 1.00 91.38 190 ILE A N 1
ATOM 1491 C CA . ILE A 1 190 ? -0.421 -4.207 14.955 1.00 91.38 190 ILE A CA 1
ATOM 1492 C C . ILE A 1 190 ? 0.450 -3.470 13.926 1.00 91.38 190 ILE A C 1
ATOM 1494 O O . ILE A 1 190 ? 1.256 -4.102 13.251 1.00 91.38 190 ILE A O 1
ATOM 1498 N N . TRP A 1 191 ? 0.386 -2.134 13.857 1.00 87.00 191 TRP A N 1
ATOM 1499 C CA . TRP A 1 191 ? 1.174 -1.344 12.894 1.00 87.00 191 TRP A CA 1
ATOM 1500 C C . TRP A 1 191 ? 2.695 -1.330 13.149 1.00 87.00 191 TRP A C 1
ATOM 1502 O O . TRP A 1 191 ? 3.434 -0.776 12.342 1.00 87.00 191 TRP A O 1
ATOM 1512 N N . LEU A 1 192 ? 3.184 -1.928 14.243 1.00 85.88 192 LEU A N 1
ATOM 1513 C CA . LEU A 1 192 ? 4.619 -2.111 14.518 1.00 85.88 192 LEU A CA 1
ATOM 1514 C C . LEU A 1 192 ? 5.070 -3.580 14.445 1.00 85.88 192 LEU A C 1
ATOM 1516 O O . LEU A 1 192 ? 6.245 -3.867 14.656 1.00 85.88 192 LEU A O 1
ATOM 1520 N N . ARG A 1 193 ? 4.173 -4.527 14.143 1.00 84.38 193 ARG A N 1
ATOM 1521 C CA . ARG A 1 193 ? 4.474 -5.975 14.163 1.00 84.38 193 ARG A CA 1
ATOM 1522 C C . ARG A 1 193 ? 5.051 -6.533 12.861 1.00 84.38 193 ARG A C 1
ATOM 1524 O O . ARG A 1 193 ? 5.146 -7.743 12.701 1.00 84.38 193 ARG A O 1
ATOM 1531 N N . TRP A 1 194 ? 5.495 -5.674 11.954 1.00 72.88 194 TRP A N 1
ATOM 1532 C CA . TRP A 1 194 ? 6.122 -6.075 10.691 1.00 72.88 194 TRP A CA 1
ATOM 1533 C C . TRP A 1 194 ? 7.563 -6.604 10.848 1.00 72.88 194 TRP A C 1
ATOM 1535 O O . TRP A 1 194 ? 8.128 -7.124 9.894 1.00 72.88 194 TRP A O 1
ATOM 1545 N N . PHE A 1 195 ? 8.157 -6.507 12.046 1.00 60.12 195 PHE A N 1
ATOM 1546 C CA . PHE A 1 195 ? 9.481 -7.069 12.363 1.00 60.12 195 PHE A CA 1
ATOM 1547 C C . PHE A 1 195 ? 9.462 -8.558 12.759 1.00 60.12 195 PHE A C 1
ATOM 1549 O O . PHE A 1 195 ? 10.518 -9.120 13.035 1.00 60.12 195 PHE A O 1
ATOM 1556 N N . SER A 1 196 ? 8.284 -9.176 12.900 1.00 49.81 196 SER A N 1
ATOM 1557 C CA . SER A 1 196 ? 8.131 -10.533 13.467 1.00 49.81 196 SER A CA 1
ATOM 1558 C C . SER A 1 196 ? 7.773 -11.616 12.443 1.00 49.81 196 SER A C 1
ATOM 1560 O O . SER A 1 196 ? 7.568 -12.763 12.838 1.00 49.81 196 SER A O 1
ATOM 1562 N N . SER A 1 197 ? 7.668 -11.247 11.165 1.00 45.25 197 SER A N 1
ATOM 1563 C CA . SER A 1 19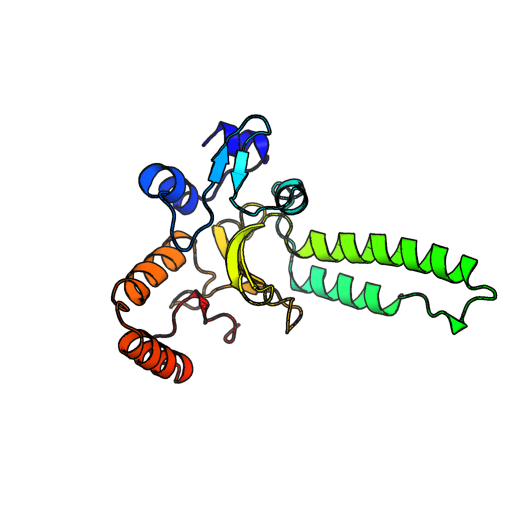7 ? 7.385 -12.133 10.028 1.00 45.25 197 SER A CA 1
ATOM 1564 C C . SER A 1 197 ? 8.652 -12.713 9.416 1.00 45.25 197 SER A C 1
ATOM 1566 O O . SER A 1 197 ? 9.599 -11.916 9.224 1.00 45.25 197 SER A O 1
#

Sequence (197 aa):
MRQAEEQFGVVFPDDYRQYLLRVSAGGRVRTLRVDQRGWRWDGDQPVDRANLHVPFPDHDTALAASEDLCLTEPQEGDYASVAAYQADHDAWLETADAAEDARTSGAVPLCDDGCGFYTLLVVSGPMRGAMWFDGRATCDRLSPLLNDDGQPASFGEWYLDWLTREEPLTTPELRRAASDRWHAGTDVPIWLRWFSS

Foldseek 3Di:
DVQQCVVLVFDADPLVVCCLVPPQPDDQFFHWDQDPVGIDTVPDDPLLRNQLQPAQDPLVVLLVVLVVLVVVQQDPVVDPDPVVNVVVNVVSVVVNVVSLSSNQGQWHFTGDPDQPKTWIARGHHPCHQFIWIDPCSPPNDIFAQADPVRHGDGPNRLVVLCCVQVVVCPDPVSVVVSVVCLVVVHSNHSNRCRVPD

Radius of gyration: 19.43 Å; chains: 1; bounding box: 52×31×55 Å

pLDDT: mean 90.03, std 7.85, range [45.25, 97.81]